Protein AF-A0A973HZN1-F1 (afdb_monomer)

Secondary structure (DSSP, 8-state):
--HHHHHHHHHHHHHHHHHHHHGGGS----HHHHHHHHHHHHHTHHHHHHHHHHHHHHHHHHHHHSEEEEEEETTEEEETTS-EEE-S--TTS-TTTTHHHHHHHHHHHHHHHHHTT-TTPPPPEEEEEE-GGGS-HHHHHHHHHHHHHTT-SEEEEEETTS-HHHHHHHHHHSPPGGG-

Solvent-accessible surface area (backbone atoms only — not comparable to full-atom values): 10226 Å² total; per-residue (Å²): 130,64,67,69,58,49,50,53,50,23,51,52,51,50,50,54,46,48,47,64,74,63,65,57,83,69,78,77,97,51,78,68,54,60,57,50,52,51,54,47,61,62,49,53,54,47,41,54,49,46,52,49,50,53,51,51,52,52,50,52,54,55,26,58,73,35,65,44,44,35,39,68,45,79,31,30,41,35,36,80,85,74,47,75,40,81,36,101,46,52,71,90,44,67,66,74,82,42,43,70,59,50,26,50,42,49,28,52,50,50,49,59,65,46,68,79,65,54,97,83,60,74,51,36,27,34,35,38,32,39,64,58,91,81,48,54,75,66,55,51,54,49,51,34,51,39,41,38,74,36,56,32,63,44,57,44,84,39,50,57,88,59,53,70,71,57,49,56,54,46,51,68,73,51,81,60,74,92,80,107

pLDDT: mean 72.92, std 9.93, range [36.25, 86.5]

Radius of gyration: 24.01 Å; Cα contacts (8 Å, |Δi|>4): 214; chains: 1; bounding box: 57×30×68 Å

Mean predicted aligned error: 12.7 Å

Nearest PDB structures (fold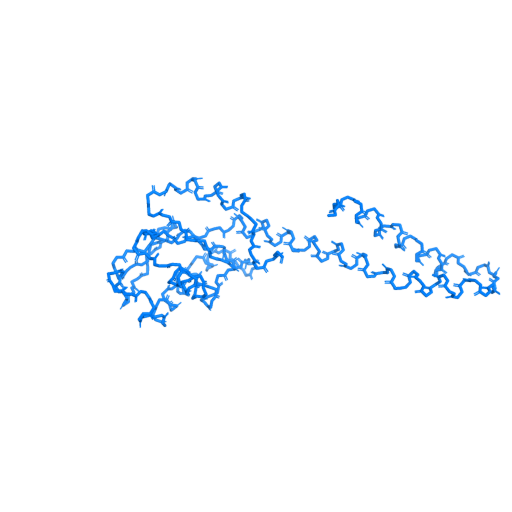seek):
  8dk3-assembly1_B  TM=4.534E-01  e=2.036E+00  Pseudomonas aeruginosa PA14
  8dk3-assembly1_A  TM=3.352E-01  e=1.699E+00  Pseudomonas aeruginosa PA14
  8dk2-assembly1_D  TM=4.008E-01  e=2.923E+00  Pseudomonas aeruginosa PA14
  5js2-assembly1_A  TM=4.328E-01  e=3.951E+00  Homo sapiens

Foldseek 3Di:
DDLVVLVVLLVVLVVQQCCLPPVPPPDDDDVVSVVVNVVSVVVNVSNVVSVVVVVLVVLLVLQLVFEWEWEDDAQWIQTPVRDIFGFPDGPVDLCVVPLVRLLVSLLVVQCVSVVPVDDPRQAHEYEYEDAVVVDDPVSVVSVQVSNVVSPHPTYHYDYNPDDPVVVSVCSVPDDGPNSD

Structure (mmCIF, N/CA/C/O backbone):
data_AF-A0A973HZN1-F1
#
_entry.id   AF-A0A973HZN1-F1
#
loop_
_atom_site.group_PDB
_atom_site.id
_atom_site.type_symbol
_atom_site.label_atom_id
_atom_site.label_alt_id
_atom_site.label_comp_id
_atom_site.label_asym_id
_atom_site.label_entity_id
_atom_site.label_seq_id
_atom_site.pdbx_PDB_ins_code
_atom_site.Cartn_x
_atom_site.Cartn_y
_atom_site.Cartn_z
_atom_site.occupancy
_atom_site.B_iso_or_equiv
_atom_site.auth_seq_id
_atom_site.auth_comp_id
_atom_site.auth_asym_id
_atom_site.auth_atom_id
_atom_site.pdbx_PDB_model_num
ATOM 1 N N . MET A 1 1 ? -0.383 -4.533 -21.264 1.00 54.44 1 MET A N 1
ATOM 2 C CA . MET A 1 1 ? 0.845 -4.635 -22.087 1.00 54.44 1 MET A CA 1
ATOM 3 C C . MET A 1 1 ? 1.755 -5.674 -21.437 1.00 54.44 1 MET A C 1
ATOM 5 O O . MET A 1 1 ? 1.908 -5.626 -20.225 1.00 54.44 1 MET A O 1
ATOM 9 N N . ASN A 1 2 ? 2.252 -6.675 -22.173 1.00 68.56 2 ASN A N 1
ATOM 10 C CA . ASN A 1 2 ? 3.019 -7.781 -21.577 1.00 68.56 2 ASN A CA 1
ATOM 11 C C . ASN A 1 2 ? 4.379 -7.264 -21.063 1.00 68.56 2 ASN A C 1
ATOM 13 O O . ASN A 1 2 ? 5.150 -6.720 -21.851 1.00 68.56 2 ASN A O 1
ATOM 17 N N . ARG A 1 3 ? 4.666 -7.412 -19.762 1.00 66.62 3 ARG A N 1
ATOM 18 C CA . ARG A 1 3 ? 5.858 -6.843 -19.092 1.00 66.62 3 ARG A CA 1
ATOM 19 C C . ARG A 1 3 ? 7.169 -7.286 -19.749 1.00 66.62 3 ARG A C 1
ATOM 21 O O . ARG A 1 3 ? 8.058 -6.465 -19.945 1.00 66.62 3 ARG A O 1
ATOM 28 N N . ASN A 1 4 ? 7.230 -8.533 -20.216 1.00 73.88 4 ASN A N 1
ATOM 29 C CA . ASN A 1 4 ? 8.393 -9.051 -20.940 1.00 73.88 4 ASN A CA 1
ATOM 30 C C . ASN A 1 4 ? 8.647 -8.300 -22.257 1.00 73.88 4 ASN A C 1
ATOM 32 O O . ASN A 1 4 ? 9.797 -8.103 -22.631 1.00 73.88 4 ASN A O 1
ATOM 36 N N . LEU A 1 5 ? 7.597 -7.840 -22.947 1.00 75.69 5 LEU A N 1
ATOM 37 C CA . LEU A 1 5 ? 7.751 -7.079 -24.191 1.00 75.69 5 LEU A CA 1
ATOM 38 C C . LEU A 1 5 ? 8.312 -5.676 -23.935 1.00 75.69 5 LEU A C 1
ATOM 40 O O . LEU A 1 5 ? 9.108 -5.197 -24.735 1.00 75.69 5 LEU A O 1
ATOM 44 N N . ILE A 1 6 ? 7.934 -5.035 -22.824 1.00 79.06 6 ILE A N 1
ATOM 45 C CA . ILE A 1 6 ? 8.438 -3.703 -22.451 1.00 79.06 6 ILE A CA 1
ATOM 46 C C . ILE A 1 6 ? 9.925 -3.775 -22.096 1.00 79.06 6 ILE A C 1
ATOM 48 O O . ILE A 1 6 ? 10.701 -2.918 -22.515 1.00 79.06 6 ILE A O 1
ATOM 52 N N . ASP A 1 7 ? 10.333 -4.816 -21.372 1.00 73.81 7 ASP A N 1
ATOM 53 C CA . ASP A 1 7 ? 11.733 -5.022 -21.000 1.00 73.81 7 ASP A CA 1
ATOM 54 C C . ASP A 1 7 ? 12.598 -5.347 -22.225 1.00 73.81 7 ASP A C 1
ATOM 56 O O . ASP A 1 7 ? 13.660 -4.751 -22.401 1.00 73.81 7 ASP A O 1
ATOM 60 N N . ILE A 1 8 ? 12.120 -6.218 -23.122 1.00 79.94 8 ILE A N 1
ATOM 61 C CA . ILE A 1 8 ? 12.808 -6.517 -24.388 1.00 79.94 8 ILE A CA 1
ATOM 62 C C . ILE A 1 8 ? 12.926 -5.251 -25.247 1.00 79.94 8 ILE A C 1
ATOM 64 O O . ILE A 1 8 ? 14.011 -4.947 -25.739 1.00 79.94 8 ILE A O 1
ATOM 68 N N . ALA A 1 9 ? 11.848 -4.473 -25.383 1.00 81.00 9 ALA A N 1
ATOM 69 C CA . ALA A 1 9 ? 11.865 -3.219 -26.134 1.00 81.00 9 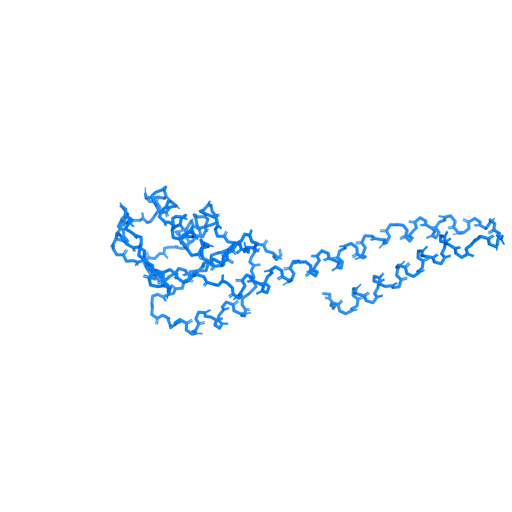ALA A CA 1
ATOM 70 C C . ALA A 1 9 ? 12.830 -2.194 -25.518 1.00 81.00 9 ALA A C 1
ATOM 72 O O . ALA A 1 9 ? 13.575 -1.542 -26.243 1.00 81.00 9 ALA A O 1
ATOM 73 N N . SER A 1 10 ? 12.879 -2.098 -24.186 1.00 79.75 10 SER A N 1
ATOM 74 C CA . SER A 1 10 ? 13.802 -1.211 -23.470 1.00 79.75 10 SER A CA 1
ATOM 75 C C . SER A 1 10 ? 15.264 -1.576 -23.728 1.00 79.75 10 SER A C 1
ATOM 77 O O . SER A 1 10 ? 16.081 -0.692 -23.974 1.00 79.75 10 SER A O 1
ATOM 79 N N . ILE A 1 11 ? 15.594 -2.873 -23.720 1.00 82.69 11 ILE A N 1
ATOM 80 C CA . ILE A 1 11 ? 16.943 -3.366 -24.028 1.00 82.69 11 ILE A CA 1
ATOM 81 C C . ILE A 1 11 ? 17.314 -3.041 -25.479 1.00 82.69 11 ILE A C 1
ATOM 83 O O . ILE A 1 11 ? 18.403 -2.527 -25.722 1.00 82.69 11 ILE A O 1
ATOM 87 N N . ILE A 1 12 ? 16.409 -3.280 -26.433 1.00 82.56 12 ILE A N 1
ATOM 88 C CA . ILE A 1 12 ? 16.641 -2.984 -27.856 1.00 82.56 12 ILE A CA 1
ATOM 89 C C . ILE A 1 12 ? 16.892 -1.485 -28.068 1.00 82.56 12 ILE A C 1
ATOM 91 O O . ILE A 1 12 ? 17.850 -1.119 -28.745 1.00 82.56 12 ILE A O 1
ATOM 95 N N . ILE A 1 13 ? 16.081 -0.618 -27.455 1.00 82.44 13 ILE A N 1
ATOM 96 C CA . ILE A 1 13 ? 16.231 0.842 -27.546 1.00 82.44 13 ILE A CA 1
ATOM 97 C C . ILE A 1 13 ? 17.567 1.296 -26.942 1.00 82.44 13 ILE A C 1
ATOM 99 O O . ILE A 1 13 ? 18.245 2.143 -27.523 1.00 82.44 13 ILE A O 1
ATOM 103 N N . LEU A 1 14 ? 17.977 0.721 -25.806 1.00 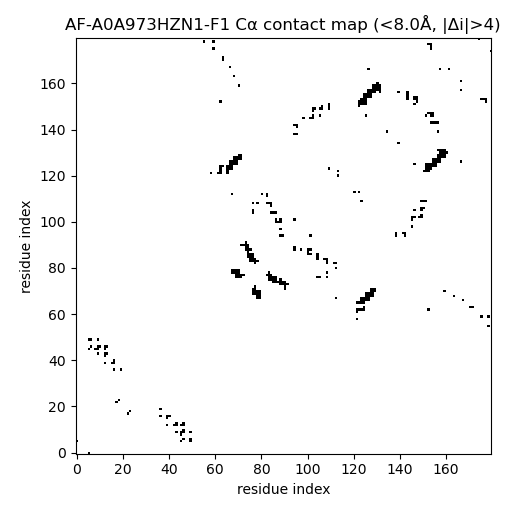81.38 14 LEU A N 1
ATOM 104 C CA . LEU A 1 14 ? 19.255 1.042 -25.166 1.00 81.38 14 LEU A CA 1
ATOM 105 C C . LEU A 1 14 ? 20.451 0.614 -26.033 1.00 81.38 14 LEU A C 1
ATOM 107 O O . LEU A 1 14 ? 21.407 1.376 -26.174 1.00 81.38 14 LEU A O 1
ATOM 111 N N . ILE A 1 15 ? 20.390 -0.580 -26.634 1.00 80.81 15 ILE A N 1
ATOM 112 C CA . ILE A 1 15 ? 21.424 -1.082 -27.552 1.00 80.81 15 ILE A CA 1
ATOM 113 C C . ILE A 1 15 ? 21.512 -0.182 -28.788 1.00 80.81 15 ILE A C 1
ATOM 115 O O . ILE A 1 15 ? 22.606 0.260 -29.128 1.00 80.81 15 ILE A O 1
ATOM 119 N N . ALA A 1 16 ? 20.377 0.165 -29.402 1.00 77.00 16 ALA A N 1
ATOM 120 C CA . ALA A 1 16 ? 20.336 1.051 -30.564 1.00 77.00 16 ALA A CA 1
ATOM 121 C C . ALA A 1 16 ? 20.873 2.459 -30.243 1.00 77.00 16 ALA A C 1
ATOM 123 O O . ALA A 1 16 ? 21.570 3.066 -31.056 1.00 77.00 16 ALA A O 1
ATOM 124 N N . PHE A 1 17 ? 20.604 2.977 -29.039 1.00 76.56 17 PHE A N 1
ATOM 125 C CA . PHE A 1 17 ? 21.182 4.238 -28.574 1.00 76.56 17 PHE A CA 1
ATOM 126 C C . PHE A 1 17 ? 22.705 4.156 -28.418 1.00 76.56 17 PHE A C 1
ATOM 128 O O . PHE A 1 17 ? 23.416 5.047 -28.886 1.00 76.56 17 PHE A O 1
ATOM 135 N N . LEU A 1 18 ? 23.217 3.092 -27.790 1.00 76.06 18 LEU A N 1
ATOM 136 C CA . LEU A 1 18 ? 24.657 2.873 -27.627 1.00 76.06 18 LEU A CA 1
ATOM 137 C C . LEU A 1 18 ? 25.362 2.714 -28.979 1.00 76.06 18 LEU A C 1
ATOM 139 O O . LEU A 1 18 ? 26.430 3.287 -29.178 1.00 76.06 18 LEU A O 1
ATOM 143 N N . GLU A 1 19 ? 24.757 1.992 -29.919 1.00 73.50 19 GLU A N 1
ATOM 144 C CA . GLU A 1 19 ? 25.287 1.802 -31.269 1.00 73.50 19 GLU A CA 1
ATOM 145 C C . GLU A 1 19 ? 25.416 3.136 -32.019 1.00 73.50 19 GLU A C 1
ATOM 147 O O . GLU A 1 19 ? 26.499 3.479 -32.496 1.00 73.50 19 GLU A O 1
ATOM 152 N N . ILE A 1 20 ? 24.356 3.951 -32.031 1.00 71.00 20 ILE A N 1
ATOM 153 C CA . ILE A 1 20 ? 24.374 5.262 -32.698 1.00 71.00 20 ILE A CA 1
ATOM 154 C C . ILE A 1 20 ? 25.328 6.240 -32.008 1.00 71.00 20 ILE A C 1
ATOM 156 O O . ILE A 1 20 ? 25.999 7.022 -32.678 1.00 71.00 20 ILE A O 1
ATOM 160 N N . HIS A 1 21 ? 25.393 6.237 -30.675 1.00 67.25 21 HIS A N 1
ATOM 161 C CA . HIS A 1 21 ? 26.148 7.252 -29.940 1.00 67.25 21 HIS A CA 1
ATOM 162 C C . HIS A 1 21 ? 27.634 6.906 -29.743 1.00 67.25 21 HIS A C 1
ATOM 164 O O . HIS A 1 21 ? 28.450 7.821 -29.636 1.00 67.25 21 HIS A O 1
ATOM 170 N N . PHE A 1 22 ? 28.007 5.621 -29.684 1.00 64.12 22 PHE A N 1
ATOM 171 C CA . PHE A 1 22 ? 29.388 5.197 -29.402 1.00 64.12 22 PHE A CA 1
ATOM 172 C C . PHE A 1 22 ? 30.085 4.495 -30.571 1.00 64.12 22 PHE A C 1
ATOM 174 O O . PHE A 1 22 ? 31.286 4.692 -30.743 1.00 64.12 22 PHE A O 1
ATOM 181 N N . PHE A 1 23 ? 29.381 3.712 -31.396 1.00 59.56 23 PHE A N 1
ATOM 182 C CA . PHE A 1 23 ? 30.028 2.969 -32.489 1.00 59.56 23 PHE A CA 1
ATOM 183 C C . PHE A 1 23 ? 30.194 3.792 -33.778 1.00 59.56 23 PHE A C 1
ATOM 185 O O . PHE A 1 23 ? 31.026 3.455 -34.621 1.00 59.56 23 PHE A O 1
ATOM 192 N N . GLN A 1 24 ? 29.516 4.939 -33.900 1.00 56.94 24 GLN A N 1
ATOM 193 C CA . GLN A 1 24 ? 29.625 5.833 -35.063 1.00 56.94 24 GLN A CA 1
ATOM 194 C C . GLN A 1 24 ? 30.839 6.783 -35.061 1.00 56.94 24 GLN A C 1
ATOM 196 O O . GLN A 1 24 ? 30.903 7.699 -35.877 1.00 56.94 24 GLN A O 1
ATOM 201 N N . PHE A 1 25 ? 31.873 6.539 -34.244 1.00 48.53 25 PHE A N 1
ATOM 202 C CA . PHE A 1 25 ? 33.163 7.243 -34.390 1.00 48.53 25 PHE A CA 1
ATOM 203 C C . PHE A 1 25 ? 33.899 6.894 -35.707 1.00 48.53 25 PHE A C 1
ATOM 205 O O . PHE A 1 25 ? 34.946 7.462 -36.010 1.00 48.53 25 PHE A O 1
ATOM 212 N N . THR A 1 26 ? 33.351 5.983 -36.518 1.00 48.66 26 THR A N 1
ATOM 213 C CA . THR A 1 26 ? 33.869 5.597 -37.837 1.00 48.66 26 THR A CA 1
ATOM 214 C C . THR A 1 26 ? 32.967 6.117 -38.961 1.00 48.66 26 THR A C 1
ATOM 216 O O . THR A 1 26 ? 32.265 5.372 -39.625 1.00 48.66 26 THR A O 1
ATOM 219 N N . GLY A 1 27 ? 32.998 7.441 -39.140 1.00 49.38 27 GLY A N 1
ATOM 220 C CA . GLY A 1 27 ? 32.756 8.160 -40.395 1.00 49.38 27 GLY A CA 1
ATOM 221 C C . GLY A 1 27 ? 31.540 7.768 -41.239 1.00 49.38 27 GLY A C 1
ATOM 222 O O . GLY A 1 27 ? 31.608 6.834 -42.027 1.00 49.38 27 GLY A O 1
ATOM 223 N N . THR A 1 28 ? 30.476 8.574 -41.185 1.00 51.34 28 THR A N 1
ATOM 224 C CA . THR A 1 28 ? 29.800 9.174 -42.360 1.00 51.34 28 THR A CA 1
ATOM 225 C C . THR A 1 28 ? 28.534 9.912 -41.909 1.00 51.34 28 THR A C 1
ATOM 227 O O . THR A 1 28 ? 27.564 9.303 -41.462 1.00 51.34 28 THR A O 1
ATOM 230 N N . ASP A 1 29 ? 28.528 11.239 -42.057 1.00 54.22 29 ASP A N 1
ATOM 231 C CA . ASP A 1 29 ? 27.359 12.090 -41.816 1.00 54.22 29 ASP A CA 1
ATOM 232 C C . ASP A 1 29 ? 26.311 11.888 -42.926 1.00 54.22 29 ASP A C 1
ATOM 234 O O . ASP A 1 29 ? 26.261 12.636 -43.903 1.00 54.22 29 ASP A O 1
ATOM 238 N N . TYR A 1 30 ? 25.463 10.860 -42.803 1.00 57.12 30 TYR A N 1
ATOM 239 C CA . TYR A 1 30 ? 24.256 10.754 -43.630 1.00 57.12 30 TYR A CA 1
ATOM 240 C C . TYR A 1 30 ? 23.072 11.472 -42.958 1.00 57.12 30 TYR A C 1
ATOM 242 O O . TYR A 1 30 ? 22.806 11.251 -41.774 1.00 57.12 30 TYR A O 1
ATOM 250 N N . PRO A 1 31 ? 22.276 12.264 -43.704 1.00 58.56 31 PRO A N 1
ATOM 251 C CA . PRO A 1 31 ? 21.180 13.075 -43.155 1.00 58.56 31 PRO A CA 1
ATOM 252 C C . PRO A 1 31 ? 20.068 12.254 -42.476 1.00 58.56 31 PRO A C 1
ATOM 254 O O . PRO A 1 31 ? 19.376 12.752 -41.589 1.00 58.56 31 PRO A O 1
ATOM 257 N N . LEU A 1 32 ? 19.923 10.976 -42.838 1.00 59.31 32 LEU A N 1
ATOM 258 C CA . LEU A 1 32 ? 18.978 10.045 -42.212 1.00 59.31 32 LEU A CA 1
ATOM 259 C C . LEU A 1 32 ? 19.342 9.698 -40.756 1.00 59.31 32 LEU A C 1
ATOM 261 O O . LEU A 1 32 ? 18.444 9.426 -39.958 1.00 59.31 32 LEU A O 1
ATOM 265 N N . TYR A 1 33 ? 20.622 9.767 -40.369 1.00 62.97 33 TYR A N 1
ATOM 266 C CA . TYR A 1 33 ? 21.044 9.458 -38.997 1.00 62.97 33 TYR A CA 1
ATOM 267 C C . TYR A 1 33 ? 20.642 10.533 -37.989 1.00 62.97 33 TYR A C 1
ATOM 269 O O . TYR A 1 33 ? 20.369 10.202 -36.838 1.00 62.97 33 TYR A O 1
ATOM 277 N N . GLY A 1 34 ? 20.526 11.800 -38.403 1.00 65.50 34 GLY A N 1
ATOM 278 C CA . GLY A 1 34 ? 20.045 12.871 -37.523 1.00 65.50 34 GLY A CA 1
ATOM 279 C C . GLY A 1 34 ? 18.605 12.630 -37.055 1.00 65.50 34 GLY A C 1
ATOM 280 O O . GLY A 1 34 ? 18.308 12.733 -35.863 1.00 65.50 34 GLY A O 1
ATOM 281 N N . LEU A 1 35 ? 17.730 12.221 -37.980 1.00 69.19 35 LEU A N 1
ATOM 282 C CA . LEU A 1 35 ? 16.349 11.836 -37.673 1.00 69.19 35 LEU A CA 1
ATOM 283 C C . LEU A 1 35 ? 16.291 10.568 -36.813 1.00 69.19 35 LEU A C 1
ATOM 285 O O . LEU A 1 35 ? 15.562 10.538 -35.823 1.00 69.19 35 LEU A O 1
ATOM 289 N N . LEU A 1 36 ? 17.090 9.547 -37.136 1.00 68.75 36 LEU A N 1
ATOM 290 C CA . LEU A 1 36 ? 17.129 8.296 -36.374 1.00 68.75 36 LEU A CA 1
ATOM 291 C C . LEU A 1 36 ? 17.617 8.509 -34.928 1.00 68.75 36 LEU A C 1
ATOM 293 O O . LEU A 1 36 ? 17.027 7.979 -33.986 1.00 68.75 36 LEU A O 1
ATOM 297 N N . LYS A 1 37 ? 18.640 9.350 -34.740 1.00 68.31 37 LYS A N 1
ATOM 298 C CA . LYS A 1 37 ? 19.164 9.740 -33.424 1.00 68.31 37 LYS A CA 1
ATOM 299 C C . LYS A 1 37 ? 18.104 10.456 -32.590 1.00 68.31 37 LYS A C 1
ATOM 301 O O . LYS A 1 37 ? 17.963 10.163 -31.403 1.00 68.31 37 LYS A O 1
ATOM 306 N N . LEU A 1 38 ? 17.327 11.352 -33.201 1.00 69.88 38 LEU A N 1
ATOM 307 C CA . LEU A 1 38 ? 16.235 12.057 -32.527 1.00 69.88 38 LEU A CA 1
ATOM 308 C C . LEU A 1 38 ? 15.111 11.095 -32.110 1.00 69.88 38 LEU A C 1
ATOM 310 O O . LEU A 1 38 ? 14.661 11.145 -30.967 1.00 69.88 38 LEU A O 1
ATOM 314 N N . VAL A 1 39 ? 14.716 10.166 -32.988 1.00 76.06 39 VAL A N 1
ATOM 315 C CA . VAL A 1 39 ? 13.690 9.150 -32.686 1.00 76.06 39 VAL A CA 1
ATOM 316 C C . VAL A 1 39 ? 14.119 8.242 -31.532 1.00 76.06 39 VAL A C 1
ATOM 318 O O . VAL A 1 39 ? 13.341 8.034 -30.602 1.00 76.06 39 VAL A O 1
ATOM 321 N N . ILE A 1 40 ? 15.359 7.746 -31.535 1.00 73.19 40 ILE A N 1
ATOM 322 C CA . ILE A 1 40 ? 15.859 6.876 -30.458 1.00 73.19 40 ILE A CA 1
ATOM 323 C C . ILE A 1 40 ? 16.014 7.645 -29.140 1.00 73.19 40 ILE A C 1
ATOM 325 O O . ILE A 1 40 ? 15.706 7.109 -28.076 1.00 73.19 40 ILE A O 1
ATOM 329 N N . THR A 1 41 ? 16.391 8.926 -29.198 1.00 69.88 41 THR A N 1
ATOM 330 C CA . THR A 1 41 ? 16.440 9.798 -28.011 1.00 69.88 41 THR A CA 1
ATOM 331 C C . THR A 1 41 ? 15.058 9.977 -27.380 1.00 69.88 41 THR A C 1
ATOM 333 O O . THR A 1 41 ? 14.932 9.943 -26.161 1.00 69.88 41 THR A O 1
ATOM 336 N N . ILE A 1 42 ? 13.999 10.106 -28.184 1.00 76.19 42 ILE A N 1
ATOM 337 C CA . ILE A 1 42 ? 12.620 10.158 -27.673 1.00 76.19 42 ILE A CA 1
ATOM 338 C C . ILE A 1 42 ? 12.207 8.799 -27.083 1.00 76.19 42 ILE A C 1
ATOM 340 O O . ILE A 1 42 ? 11.541 8.743 -26.050 1.00 76.19 42 ILE A O 1
ATOM 344 N N . GLN A 1 43 ? 12.631 7.692 -27.697 1.00 78.69 43 GLN A N 1
ATOM 345 C CA . GLN A 1 43 ? 12.289 6.340 -27.244 1.00 78.69 43 GLN A CA 1
ATOM 346 C C . GLN A 1 43 ? 12.994 5.906 -25.948 1.00 78.69 43 GLN A C 1
ATOM 348 O O . GLN A 1 43 ? 12.532 4.963 -25.307 1.00 78.69 43 GLN A O 1
ATOM 353 N N . LEU A 1 44 ? 14.030 6.616 -25.486 1.00 77.25 44 LEU A N 1
ATOM 354 C CA . LEU A 1 44 ? 14.669 6.390 -24.177 1.00 77.25 44 LEU A CA 1
ATOM 355 C C . LEU A 1 44 ? 13.715 6.537 -22.980 1.00 77.25 44 LEU A C 1
ATOM 357 O O . LEU A 1 44 ? 14.018 6.047 -21.891 1.00 77.25 44 LEU A O 1
ATOM 361 N N . ILE A 1 45 ? 12.537 7.134 -23.175 1.00 78.06 45 ILE A N 1
ATOM 362 C CA . ILE A 1 45 ? 11.479 7.137 -22.162 1.00 78.06 45 ILE A CA 1
ATOM 363 C C . ILE A 1 45 ? 10.978 5.722 -21.825 1.00 78.06 45 ILE A C 1
ATOM 365 O O . ILE A 1 45 ? 10.555 5.477 -20.697 1.00 78.06 45 ILE A O 1
ATOM 369 N N . VAL A 1 46 ? 11.073 4.770 -22.762 1.00 79.62 46 VAL A N 1
ATOM 370 C CA . VAL A 1 46 ? 10.609 3.384 -22.582 1.00 79.62 46 VAL A CA 1
ATOM 371 C C . VAL A 1 46 ? 11.446 2.638 -21.528 1.00 79.62 46 VAL A C 1
ATOM 373 O O . VAL A 1 46 ? 10.844 2.111 -20.589 1.00 79.62 46 VAL A O 1
ATOM 376 N N . PRO A 1 47 ? 12.797 2.656 -21.573 1.00 78.62 47 PRO A N 1
ATOM 377 C CA . PRO A 1 47 ? 13.632 2.200 -20.460 1.00 78.62 47 PRO A CA 1
ATOM 378 C C . PRO A 1 47 ? 13.299 2.856 -19.116 1.00 78.62 47 PRO A C 1
ATOM 380 O O . PRO A 1 47 ? 13.209 2.162 -18.102 1.00 78.62 47 PRO A O 1
ATOM 383 N N . CYS A 1 48 ? 13.072 4.174 -19.091 1.00 79.06 48 CYS A N 1
ATOM 384 C CA . CYS A 1 48 ? 12.701 4.881 -17.861 1.00 79.06 48 CYS A CA 1
ATOM 385 C C . CYS A 1 48 ? 11.372 4.368 -17.288 1.00 79.06 48 CYS A C 1
ATOM 387 O O . CYS A 1 48 ? 11.271 4.131 -16.085 1.00 79.06 48 CYS A O 1
ATOM 389 N N . TRP A 1 49 ? 10.372 4.135 -18.140 1.00 78.94 49 TRP A N 1
ATOM 390 C CA . TRP A 1 49 ? 9.105 3.531 -17.733 1.00 78.94 49 TRP A CA 1
ATOM 391 C C . TRP A 1 49 ? 9.273 2.089 -17.251 1.00 78.94 49 TRP A C 1
ATOM 393 O O . TRP A 1 49 ? 8.737 1.755 -16.200 1.00 78.94 49 TRP A O 1
ATOM 403 N N . SER A 1 50 ? 10.054 1.250 -17.941 1.00 80.25 50 SER A N 1
ATOM 404 C CA . SER A 1 50 ? 10.359 -0.123 -17.489 1.00 80.25 50 SER A CA 1
ATOM 405 C C . SER A 1 50 ? 10.940 -0.136 -16.067 1.00 80.25 50 SER A C 1
ATOM 407 O O . SER A 1 50 ? 10.469 -0.882 -15.202 1.00 80.25 50 SER A O 1
ATOM 409 N N . VAL A 1 51 ? 11.909 0.741 -15.782 1.00 78.69 51 VAL A N 1
ATOM 410 C CA . VAL A 1 51 ? 12.498 0.866 -14.441 1.00 78.69 51 VAL A CA 1
ATOM 411 C C . VAL A 1 51 ? 11.469 1.367 -13.426 1.00 78.69 51 VAL A C 1
ATOM 413 O O . VAL A 1 51 ? 11.368 0.789 -12.343 1.00 78.69 51 VAL A O 1
ATOM 416 N N . ALA A 1 52 ? 10.682 2.392 -13.763 1.00 78.38 52 ALA A N 1
ATOM 417 C CA . ALA A 1 52 ? 9.644 2.919 -12.879 1.00 78.38 52 ALA A CA 1
ATOM 418 C C . ALA A 1 52 ? 8.618 1.839 -12.496 1.00 78.38 52 ALA A C 1
ATOM 420 O O . ALA A 1 52 ? 8.341 1.656 -11.310 1.00 78.38 52 ALA A O 1
ATOM 421 N N . PHE A 1 53 ? 8.141 1.049 -13.465 1.00 78.00 53 PHE A N 1
ATOM 422 C CA . PHE A 1 53 ? 7.243 -0.079 -13.203 1.00 78.00 53 PHE A CA 1
ATOM 423 C C . PHE A 1 53 ? 7.880 -1.114 -12.270 1.00 78.00 53 PHE A C 1
ATOM 425 O O . PHE A 1 53 ? 7.252 -1.528 -11.301 1.00 78.00 53 PHE A O 1
ATOM 432 N N . ARG A 1 54 ? 9.156 -1.475 -12.474 1.00 76.31 54 ARG A N 1
ATOM 433 C CA . ARG A 1 54 ? 9.870 -2.402 -11.574 1.00 76.31 54 ARG A CA 1
ATOM 434 C C . ARG A 1 54 ? 9.982 -1.881 -10.143 1.00 76.31 54 ARG A C 1
ATOM 436 O O . ARG A 1 54 ? 9.887 -2.669 -9.203 1.00 76.31 54 ARG A O 1
ATOM 443 N N . VAL A 1 55 ? 10.215 -0.581 -9.969 1.00 77.00 55 VAL A N 1
ATOM 444 C CA . VAL A 1 55 ? 10.272 0.041 -8.639 1.00 77.00 55 VAL A CA 1
ATOM 445 C C . VAL A 1 55 ? 8.901 -0.027 -7.974 1.00 77.00 55 VAL A C 1
ATOM 447 O O . VAL A 1 55 ? 8.818 -0.488 -6.838 1.00 77.00 55 VAL A O 1
ATOM 450 N N . ILE A 1 56 ? 7.840 0.345 -8.693 1.00 76.12 56 ILE A N 1
ATOM 451 C CA . ILE A 1 56 ? 6.458 0.278 -8.202 1.00 76.12 56 ILE A CA 1
ATOM 452 C C . ILE A 1 56 ? 6.091 -1.156 -7.808 1.00 76.12 56 ILE A C 1
ATOM 454 O O . ILE A 1 56 ? 5.633 -1.388 -6.694 1.00 76.12 56 ILE A O 1
ATOM 458 N N . ASP A 1 57 ? 6.377 -2.142 -8.658 1.00 74.31 57 ASP A N 1
ATOM 459 C CA . ASP A 1 57 ? 6.113 -3.551 -8.357 1.00 74.31 57 ASP A CA 1
ATOM 460 C C . ASP A 1 57 ? 6.868 -4.034 -7.116 1.00 74.31 57 ASP A C 1
ATOM 462 O O . ASP A 1 57 ? 6.320 -4.755 -6.284 1.00 74.31 57 ASP A O 1
ATOM 466 N N . LYS A 1 58 ? 8.128 -3.617 -6.952 1.00 73.81 58 LYS A N 1
ATOM 467 C CA . LYS A 1 58 ? 8.932 -3.989 -5.784 1.00 73.81 58 LYS A CA 1
ATOM 468 C C . LYS A 1 58 ? 8.402 -3.352 -4.498 1.00 73.81 58 LYS A C 1
ATOM 470 O O . LYS A 1 58 ? 8.450 -3.997 -3.452 1.00 73.81 58 LYS A O 1
ATOM 475 N N . VAL A 1 59 ? 7.901 -2.119 -4.570 1.00 71.69 59 VAL A N 1
ATOM 476 C CA . VAL A 1 59 ? 7.219 -1.450 -3.452 1.00 71.69 59 VAL A CA 1
ATOM 477 C C . VAL A 1 59 ? 5.906 -2.163 -3.132 1.00 71.69 59 VAL A C 1
ATOM 479 O O . VAL A 1 59 ? 5.681 -2.496 -1.973 1.00 71.69 59 VAL A O 1
ATOM 482 N N . ASN A 1 60 ? 5.103 -2.501 -4.144 1.00 70.50 60 ASN A N 1
ATOM 483 C CA . ASN A 1 60 ? 3.842 -3.225 -3.981 1.00 70.50 60 ASN A CA 1
ATOM 484 C C . ASN A 1 60 ? 4.031 -4.602 -3.336 1.00 70.50 60 ASN A C 1
ATOM 486 O O . ASN A 1 60 ? 3.291 -4.952 -2.420 1.00 70.50 60 ASN A O 1
ATOM 490 N N . CYS A 1 61 ? 5.031 -5.377 -3.767 1.00 70.81 61 CYS A N 1
ATOM 491 C CA . CYS A 1 61 ? 5.337 -6.664 -3.139 1.00 70.81 61 CYS A CA 1
ATOM 492 C C . CYS A 1 61 ? 5.748 -6.483 -1.672 1.00 70.81 61 CYS A C 1
ATOM 494 O O . CYS A 1 61 ? 5.187 -7.137 -0.800 1.00 70.81 61 CYS A O 1
ATOM 496 N N . LYS A 1 62 ? 6.650 -5.536 -1.379 1.00 71.25 62 LYS A N 1
ATOM 497 C CA . LYS A 1 62 ? 7.076 -5.257 0.003 1.00 71.25 62 LYS A CA 1
ATOM 498 C C . LYS A 1 62 ? 5.942 -4.764 0.899 1.00 71.25 62 LYS A C 1
ATOM 500 O O . LYS A 1 62 ? 5.927 -5.074 2.084 1.00 71.25 62 LYS A O 1
ATOM 505 N N . ALA A 1 63 ? 5.011 -3.993 0.350 1.00 68.12 63 ALA A N 1
ATOM 506 C CA . ALA A 1 63 ? 3.842 -3.520 1.074 1.00 68.12 63 ALA A CA 1
ATOM 507 C C . ALA A 1 63 ? 2.890 -4.660 1.444 1.00 68.12 63 ALA A C 1
ATOM 509 O O . ALA A 1 63 ? 2.410 -4.716 2.571 1.00 68.12 63 ALA A O 1
ATOM 510 N N . LYS A 1 64 ? 2.666 -5.597 0.515 1.00 69.00 64 LYS A N 1
ATOM 511 C CA . LYS A 1 64 ? 1.865 -6.807 0.751 1.00 69.00 64 LYS A CA 1
ATOM 512 C C . LYS A 1 64 ? 2.497 -7.761 1.763 1.00 69.00 64 LYS A C 1
ATOM 514 O O . LYS A 1 64 ? 1.776 -8.536 2.378 1.00 69.00 64 LYS A O 1
ATOM 519 N N . ASP A 1 65 ? 3.813 -7.698 1.936 1.00 71.19 65 ASP A N 1
ATOM 520 C CA . ASP A 1 65 ? 4.533 -8.459 2.960 1.00 71.19 65 ASP A CA 1
ATOM 521 C C . ASP A 1 65 ? 4.500 -7.775 4.342 1.00 71.19 65 ASP A C 1
ATOM 523 O O . ASP A 1 65 ? 4.804 -8.411 5.349 1.00 71.19 65 ASP A O 1
ATOM 527 N N . ASN A 1 66 ? 4.130 -6.489 4.413 1.00 73.75 66 ASN A N 1
ATOM 528 C CA . ASN A 1 66 ? 4.054 -5.707 5.649 1.00 73.75 66 ASN A CA 1
ATOM 529 C C . ASN A 1 66 ? 2.617 -5.225 5.899 1.00 73.75 66 ASN A C 1
ATOM 531 O O . ASN A 1 66 ? 2.311 -4.037 5.762 1.00 73.75 66 ASN A O 1
ATOM 535 N N . VAL A 1 67 ? 1.742 -6.168 6.250 1.00 77.31 67 VAL A N 1
ATOM 536 C CA . VAL A 1 67 ? 0.339 -5.898 6.587 1.00 77.31 67 VAL A CA 1
ATOM 537 C C . VAL A 1 67 ? 0.200 -5.678 8.086 1.00 77.31 67 VAL A C 1
ATOM 539 O O . VAL A 1 67 ? 0.647 -6.493 8.889 1.00 77.31 67 VAL A O 1
ATOM 542 N N . LEU A 1 68 ? -0.454 -4.585 8.459 1.00 81.81 68 LEU A N 1
ATOM 543 C CA . LEU A 1 68 ? -0.888 -4.314 9.818 1.00 81.81 68 LEU A CA 1
ATOM 544 C C . LEU A 1 68 ? -2.399 -4.524 9.895 1.00 81.81 68 LEU A C 1
ATOM 546 O O . LEU A 1 68 ? -3.171 -3.719 9.369 1.00 81.81 68 LEU A O 1
ATOM 550 N N . ILE A 1 69 ? -2.821 -5.603 10.549 1.00 81.69 69 ILE A N 1
ATOM 551 C CA . ILE A 1 69 ? -4.237 -5.852 10.815 1.00 81.69 69 ILE A CA 1
ATOM 552 C C . ILE A 1 69 ? -4.598 -5.099 12.091 1.00 81.69 69 ILE A C 1
ATOM 554 O O . ILE A 1 69 ? -3.952 -5.275 13.126 1.00 81.69 69 ILE A O 1
ATOM 558 N N . VAL A 1 70 ? -5.610 -4.241 12.001 1.00 81.38 70 VAL A N 1
ATOM 559 C CA . VAL A 1 70 ? -6.120 -3.440 13.110 1.00 81.38 70 VAL A CA 1
ATOM 560 C C . VAL A 1 70 ? -7.579 -3.806 13.333 1.00 81.38 70 VAL A C 1
ATOM 562 O O . VAL A 1 70 ? -8.414 -3.666 12.443 1.00 81.38 70 VAL A O 1
ATOM 565 N N . ASN A 1 71 ? -7.893 -4.280 14.529 1.00 79.00 71 ASN A N 1
ATOM 566 C CA . ASN A 1 71 ? -9.253 -4.519 14.973 1.00 79.00 71 ASN A CA 1
ATOM 567 C C . ASN A 1 71 ? -9.731 -3.321 15.799 1.00 79.00 71 ASN A C 1
ATOM 569 O O . ASN A 1 71 ? -9.055 -2.913 16.750 1.00 79.00 71 ASN A O 1
ATOM 573 N N . MET A 1 72 ? -10.873 -2.748 15.422 1.00 72.38 72 MET A N 1
ATOM 574 C CA . MET A 1 72 ? -11.461 -1.621 16.141 1.00 72.38 72 MET A CA 1
ATOM 575 C C . MET A 1 72 ? -12.389 -2.149 17.233 1.00 72.38 72 MET A C 1
ATOM 577 O O . MET A 1 72 ? -13.447 -2.704 16.953 1.00 72.38 72 MET A O 1
ATOM 581 N N . GLY A 1 73 ? -11.966 -1.997 18.486 1.00 61.75 73 GLY A N 1
ATOM 582 C CA . GLY A 1 73 ? -12.793 -2.227 19.664 1.00 61.75 73 GLY A CA 1
ATOM 583 C C . GLY A 1 73 ? -13.474 -0.942 20.133 1.00 61.75 73 GLY A C 1
ATOM 584 O O . GLY A 1 73 ? -13.354 0.122 19.524 1.00 61.75 73 GLY A O 1
ATOM 585 N N . PHE A 1 74 ? -14.192 -1.025 21.249 1.00 56.94 74 PHE A N 1
ATOM 586 C CA . PHE A 1 74 ? -14.738 0.155 21.917 1.00 56.94 74 PHE A CA 1
ATOM 587 C C . PHE A 1 74 ? -13.589 0.950 22.555 1.00 56.94 74 PHE A C 1
ATOM 589 O O . PHE A 1 74 ? -12.865 0.401 23.391 1.00 56.94 74 PHE A O 1
ATOM 596 N N . ASN A 1 75 ? -13.384 2.206 22.140 1.00 57.47 75 ASN A N 1
ATOM 597 C CA . ASN A 1 75 ? -12.315 3.096 22.623 1.00 57.47 75 ASN A CA 1
ATOM 598 C C . ASN A 1 75 ? -10.894 2.513 22.541 1.00 57.47 75 ASN A C 1
ATOM 600 O O . ASN A 1 75 ? -9.996 2.906 23.285 1.00 57.47 75 ASN A O 1
ATOM 604 N N . THR A 1 76 ? -10.675 1.513 21.689 1.00 66.81 76 THR A N 1
ATOM 605 C CA . THR A 1 76 ? -9.420 0.760 21.663 1.00 66.81 76 THR A CA 1
ATOM 606 C C . THR A 1 76 ? -9.126 0.241 20.266 1.00 66.81 76 THR A C 1
ATOM 608 O O . THR A 1 76 ? -9.995 -0.293 19.580 1.00 66.81 76 THR A O 1
ATOM 611 N N . LEU A 1 77 ? -7.872 0.372 19.846 1.00 74.19 77 LEU A N 1
ATOM 612 C CA . LEU A 1 77 ? -7.341 -0.273 18.653 1.00 74.19 77 LEU A CA 1
ATOM 613 C C . LEU A 1 77 ? -6.465 -1.447 19.079 1.00 74.19 77 LEU A C 1
ATOM 615 O O . LEU A 1 77 ? -5.563 -1.285 19.904 1.00 74.19 77 LEU A O 1
ATOM 619 N N . TYR A 1 78 ? -6.704 -2.610 18.481 1.00 76.19 78 TYR A N 1
ATOM 620 C CA . TYR A 1 78 ? -5.887 -3.804 18.668 1.00 76.19 78 TYR A CA 1
ATOM 621 C C . TYR A 1 78 ? -5.159 -4.129 17.372 1.00 76.19 78 TYR A C 1
ATOM 623 O O . TYR A 1 78 ? -5.783 -4.264 16.326 1.00 76.19 78 TYR A O 1
ATOM 631 N N . SER A 1 79 ? -3.843 -4.273 17.432 1.00 77.88 79 SER A N 1
ATOM 632 C CA . SER A 1 79 ? -3.052 -4.788 16.316 1.00 77.88 79 SER A CA 1
ATOM 633 C C . SER A 1 79 ? -2.910 -6.308 16.408 1.00 77.88 79 SER A C 1
ATOM 635 O O . SER A 1 79 ? -2.814 -6.847 17.512 1.00 77.88 79 SER A O 1
ATOM 637 N N . SER A 1 80 ? -2.791 -6.988 15.262 1.00 68.94 80 SER A N 1
ATOM 638 C CA . SER A 1 80 ? -2.369 -8.400 15.193 1.00 68.94 80 SER A CA 1
ATOM 639 C C . SER A 1 80 ? -1.023 -8.676 15.880 1.00 68.94 80 SER A C 1
ATOM 641 O O . SER A 1 80 ? -0.747 -9.801 16.283 1.00 68.94 80 SER A O 1
ATOM 643 N N . GLU A 1 81 ? -0.193 -7.649 16.088 1.00 71.50 81 GLU A N 1
ATOM 644 C CA . GLU A 1 81 ? 1.073 -7.733 16.826 1.00 71.50 81 GLU A CA 1
ATOM 645 C C . GLU A 1 81 ? 0.882 -7.635 18.362 1.00 71.50 81 GLU A C 1
ATOM 647 O O . GLU A 1 81 ? 1.844 -7.388 19.086 1.00 71.50 81 GLU A O 1
ATOM 652 N N . ASN A 1 82 ? -0.346 -7.814 18.877 1.00 70.25 82 ASN A N 1
ATOM 653 C CA . ASN A 1 82 ? -0.741 -7.664 20.291 1.00 70.25 82 ASN A CA 1
ATOM 654 C C . ASN A 1 82 ? -0.498 -6.266 20.890 1.00 70.25 82 ASN A C 1
ATOM 656 O O . ASN A 1 82 ? -0.480 -6.095 22.111 1.00 70.25 82 ASN A O 1
ATOM 660 N N . ASN A 1 83 ? -0.346 -5.246 20.044 1.00 76.50 83 ASN A N 1
ATOM 661 C CA . ASN A 1 83 ? -0.277 -3.862 20.496 1.00 76.50 83 ASN A CA 1
ATOM 662 C C . ASN A 1 83 ? -1.689 -3.321 20.731 1.00 76.50 83 ASN A C 1
ATOM 664 O O . ASN A 1 83 ? -2.595 -3.553 19.928 1.00 76.50 83 ASN A O 1
ATOM 668 N N . LYS A 1 84 ? -1.857 -2.576 21.823 1.00 79.06 84 LYS A N 1
ATOM 669 C CA . LYS A 1 84 ? -3.104 -1.902 22.176 1.00 79.06 84 LYS A CA 1
ATOM 670 C C . LYS A 1 84 ? -2.855 -0.401 22.230 1.00 79.06 84 LYS A C 1
ATOM 672 O O . LYS A 1 84 ? -1.918 0.033 22.895 1.00 79.06 84 LYS A O 1
ATOM 677 N N . VAL A 1 85 ? -3.701 0.364 21.552 1.00 76.81 85 VAL A N 1
ATOM 678 C CA . VAL A 1 85 ? -3.749 1.824 21.669 1.00 76.81 85 VAL A CA 1
ATOM 679 C C . VAL A 1 85 ? -5.128 2.181 22.198 1.00 76.81 85 VAL A C 1
ATOM 681 O O . VAL A 1 85 ? -6.137 1.853 21.571 1.00 76.81 85 VAL A O 1
ATOM 684 N N . ASP A 1 86 ? -5.166 2.789 23.379 1.00 73.56 86 ASP A N 1
ATOM 685 C CA . ASP A 1 86 ? -6.392 3.371 23.916 1.00 73.56 86 ASP A CA 1
ATOM 686 C C . ASP A 1 86 ? -6.712 4.637 23.117 1.00 73.56 86 ASP A C 1
ATOM 688 O O . ASP A 1 86 ? -5.817 5.408 22.768 1.00 73.56 86 ASP A O 1
ATOM 692 N N . ALA A 1 87 ? -7.980 4.830 22.784 1.00 64.94 87 ALA A N 1
ATOM 693 C CA . ALA A 1 87 ? -8.417 5.930 21.950 1.00 64.94 87 ALA A CA 1
ATOM 694 C C . ALA A 1 87 ? -9.736 6.508 22.459 1.00 64.94 87 ALA A C 1
ATOM 696 O O . ALA A 1 87 ? -10.645 5.774 22.834 1.00 64.94 87 ALA A O 1
ATOM 697 N N . ASP A 1 88 ? -9.870 7.829 22.408 1.00 62.94 88 ASP A N 1
ATOM 698 C CA . ASP A 1 88 ? -11.058 8.539 22.895 1.00 62.94 88 ASP A CA 1
ATOM 699 C C . ASP A 1 88 ? -12.231 8.534 21.887 1.00 62.94 88 ASP A C 1
ATOM 701 O O . ASP A 1 88 ? -13.132 9.367 21.964 1.00 62.94 88 ASP A O 1
ATOM 705 N N . PHE A 1 89 ? -12.261 7.577 20.949 1.00 64.19 89 PHE A N 1
ATOM 706 C CA . PHE A 1 89 ? -13.361 7.414 19.996 1.00 64.19 89 PHE A CA 1
ATOM 707 C C . PHE A 1 89 ? -14.161 6.134 20.269 1.00 64.19 89 PHE A C 1
ATOM 709 O O . PHE A 1 89 ? -13.602 5.050 20.420 1.00 64.19 89 PHE A O 1
ATOM 716 N N . SER A 1 90 ? -15.489 6.248 20.254 1.00 56.38 90 SER A N 1
ATOM 717 C CA . SER A 1 90 ? -16.386 5.092 20.324 1.00 56.38 90 SER A CA 1
ATOM 718 C C . SER A 1 90 ? -16.694 4.571 18.923 1.00 56.38 90 SER A C 1
ATOM 720 O O . SER A 1 90 ? -17.045 5.349 18.038 1.00 56.38 90 SER A O 1
ATOM 722 N N . THR A 1 91 ? -16.606 3.254 18.740 1.00 56.97 91 THR A N 1
ATOM 723 C CA . THR A 1 91 ? -17.045 2.539 17.531 1.00 56.97 91 THR A CA 1
ATOM 724 C C . THR A 1 91 ? -18.569 2.525 17.362 1.00 56.97 91 THR A C 1
ATOM 726 O O . THR A 1 91 ? -19.036 2.283 16.253 1.00 56.97 91 THR A O 1
ATOM 729 N N . ASP A 1 92 ? -19.330 2.850 18.416 1.00 50.94 92 ASP A N 1
ATOM 730 C CA . ASP A 1 92 ? -20.792 3.015 18.363 1.00 50.94 92 ASP A CA 1
ATOM 731 C C . ASP A 1 92 ? -21.214 4.400 17.837 1.00 50.94 92 ASP A C 1
ATOM 733 O O . ASP A 1 92 ? -22.371 4.609 17.469 1.00 50.94 92 ASP A O 1
ATOM 737 N N . ASN A 1 93 ? -20.286 5.362 17.794 1.00 53.53 93 ASN A N 1
ATOM 738 C CA . ASN A 1 93 ? -20.506 6.672 17.188 1.00 53.53 93 ASN A CA 1
ATOM 739 C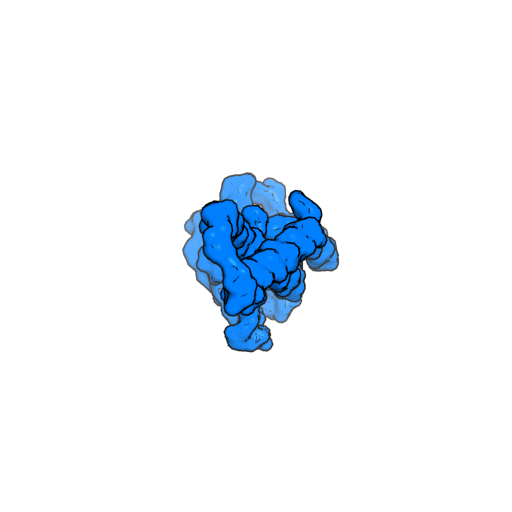 C . ASN A 1 93 ? -19.986 6.666 15.745 1.00 53.53 93 ASN A C 1
ATOM 741 O O . ASN A 1 93 ? -19.008 5.989 15.434 1.00 53.53 93 ASN A O 1
ATOM 745 N N . HIS A 1 94 ? -20.601 7.460 14.859 1.00 56.91 94 HIS A N 1
ATOM 746 C CA . HIS A 1 94 ? -20.106 7.635 13.490 1.00 56.91 94 HIS A CA 1
ATOM 747 C C . HIS A 1 94 ? -18.604 7.956 13.510 1.00 56.91 94 HIS A C 1
ATOM 749 O O . HIS A 1 94 ? -18.204 9.006 14.012 1.00 56.91 94 HIS A O 1
ATOM 755 N N . LEU A 1 95 ? -17.777 7.083 12.922 1.00 62.75 95 LEU A N 1
ATOM 756 C CA . LEU A 1 95 ? -16.309 7.215 12.897 1.00 62.75 95 LEU A CA 1
ATOM 757 C C . LEU A 1 95 ? -15.841 8.547 12.278 1.00 62.75 95 LEU A C 1
ATOM 759 O O . LEU A 1 95 ? -14.741 9.021 12.552 1.00 62.75 95 LEU A O 1
ATOM 763 N N . ILE A 1 96 ? -16.701 9.174 11.468 1.00 61.50 96 ILE A N 1
ATOM 764 C CA . ILE A 1 96 ? -16.489 10.499 10.873 1.00 61.50 96 ILE A CA 1
ATOM 765 C C . ILE A 1 96 ? -16.527 11.618 11.930 1.00 61.50 96 ILE A C 1
ATOM 767 O O . ILE A 1 96 ? -15.817 12.611 11.785 1.00 61.50 96 ILE A O 1
ATOM 771 N N . ALA A 1 97 ? -17.320 11.478 12.997 1.00 62.94 97 ALA A N 1
ATOM 772 C CA . ALA A 1 97 ? -17.473 12.514 14.019 1.00 62.94 97 ALA A CA 1
ATOM 773 C C . ALA A 1 97 ? -16.167 12.769 1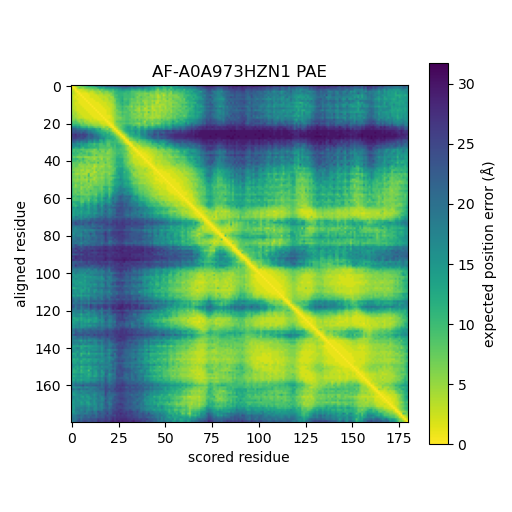4.794 1.00 62.94 97 ALA A C 1
ATOM 775 O O . ALA A 1 97 ? -15.870 13.916 15.121 1.00 62.94 97 ALA A O 1
ATOM 776 N N . ASN A 1 98 ? -15.350 11.727 14.991 1.00 69.31 98 ASN A N 1
ATOM 777 C CA . ASN A 1 98 ? -14.082 11.788 15.726 1.00 69.31 98 ASN A CA 1
ATOM 778 C C . ASN A 1 98 ? -12.870 11.513 14.817 1.00 69.31 98 ASN A C 1
ATOM 780 O O . ASN A 1 98 ? -11.885 10.897 15.225 1.00 69.31 98 ASN A O 1
ATOM 784 N N . GLN A 1 99 ? -12.924 11.992 13.570 1.00 74.81 99 GLN A N 1
ATOM 785 C CA . GLN A 1 99 ? -11.898 11.752 12.550 1.00 74.81 99 GLN A CA 1
ATOM 786 C C . GLN A 1 99 ? -10.462 12.040 13.033 1.00 74.81 99 GLN A C 1
ATOM 788 O O . GLN A 1 99 ? -9.543 11.275 12.749 1.00 74.81 99 GLN A O 1
ATOM 793 N N . LEU A 1 100 ? -10.263 13.140 13.763 1.00 80.00 100 LEU A N 1
ATOM 794 C CA . LEU A 1 100 ? -8.935 13.601 14.182 1.00 80.00 100 LEU A CA 1
ATOM 795 C C . LEU A 1 100 ? -8.349 12.748 15.320 1.00 80.00 100 LEU A C 1
ATOM 797 O O . LEU A 1 100 ? -7.139 12.545 15.394 1.00 80.00 100 LEU A O 1
ATOM 801 N N . GLU A 1 101 ? -9.203 12.233 16.202 1.00 79.38 101 GLU A N 1
ATOM 802 C CA . GLU A 1 101 ? -8.809 11.316 17.278 1.00 79.38 101 GLU A CA 1
ATOM 803 C C . GLU A 1 101 ? -8.470 9.938 16.714 1.00 79.38 101 GLU A C 1
ATOM 805 O O . GLU A 1 101 ? -7.446 9.357 17.071 1.00 79.38 101 GLU A O 1
ATOM 810 N N . LEU A 1 102 ? -9.277 9.466 15.761 1.00 80.06 102 LEU A N 1
ATOM 811 C CA . LEU A 1 102 ? -9.023 8.234 15.027 1.00 80.06 102 LEU A CA 1
ATOM 812 C C . LEU A 1 102 ? -7.692 8.297 14.267 1.00 80.06 102 LEU A C 1
ATOM 814 O O . LEU A 1 102 ? -6.889 7.372 14.353 1.00 80.06 102 LEU A O 1
ATOM 818 N N . GLU A 1 103 ? -7.413 9.406 13.576 1.00 83.94 103 GLU A N 1
ATOM 819 C CA . G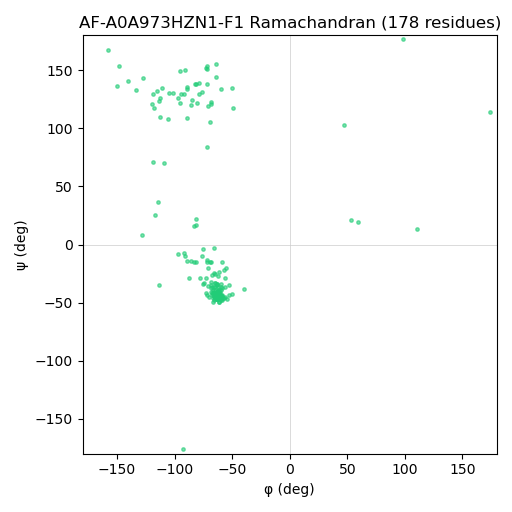LU A 1 103 ? -6.142 9.613 12.874 1.00 83.94 103 GLU A CA 1
ATOM 820 C C . GLU A 1 103 ? -4.942 9.545 13.828 1.00 83.94 103 GLU A C 1
ATOM 822 O O . GLU A 1 103 ? -3.946 8.885 13.528 1.00 83.94 103 GLU A O 1
ATOM 827 N N . LYS A 1 104 ? -5.041 10.180 15.004 1.00 84.25 104 LYS A N 1
ATOM 828 C CA . LYS A 1 104 ? -3.988 10.136 16.030 1.00 84.25 104 LYS A CA 1
ATOM 829 C C . LYS A 1 104 ? -3.761 8.723 16.558 1.00 84.25 104 LYS A C 1
ATOM 831 O O . LYS A 1 104 ? -2.612 8.291 16.618 1.00 84.25 104 LYS A O 1
ATOM 836 N N . ALA A 1 105 ? -4.832 8.007 16.892 1.00 83.12 105 ALA A N 1
ATOM 837 C CA . ALA A 1 105 ? -4.748 6.642 17.402 1.00 83.12 105 ALA A CA 1
ATOM 838 C C . ALA A 1 105 ? -4.144 5.684 16.359 1.00 83.12 105 ALA A C 1
ATOM 840 O O . ALA A 1 105 ? -3.278 4.867 16.678 1.00 83.12 105 ALA A O 1
ATOM 841 N N . LEU A 1 106 ? -4.531 5.828 15.086 1.00 84.31 106 LEU A N 1
ATOM 842 C CA . LEU A 1 106 ? -3.949 5.066 13.979 1.00 84.31 106 LEU A CA 1
ATOM 843 C C . LEU A 1 106 ? -2.476 5.422 13.748 1.00 84.31 106 LEU A C 1
ATOM 845 O O . LEU A 1 106 ? -1.663 4.525 13.526 1.00 84.31 106 LEU A O 1
ATOM 849 N N . ASN A 1 107 ? -2.104 6.702 13.839 1.00 86.50 107 ASN A N 1
ATOM 850 C CA . ASN A 1 107 ? -0.711 7.140 13.721 1.00 86.50 107 ASN A CA 1
ATOM 851 C C . ASN A 1 107 ? 0.155 6.544 14.839 1.00 86.50 107 ASN A C 1
ATOM 853 O O . ASN A 1 107 ? 1.256 6.058 14.587 1.00 86.50 107 ASN A O 1
ATOM 857 N N . GLU A 1 108 ? -0.349 6.537 16.072 1.00 83.81 108 GLU A N 1
ATOM 858 C CA . GLU A 1 108 ? 0.341 5.932 17.207 1.00 83.81 108 GLU A CA 1
ATOM 859 C C . GLU A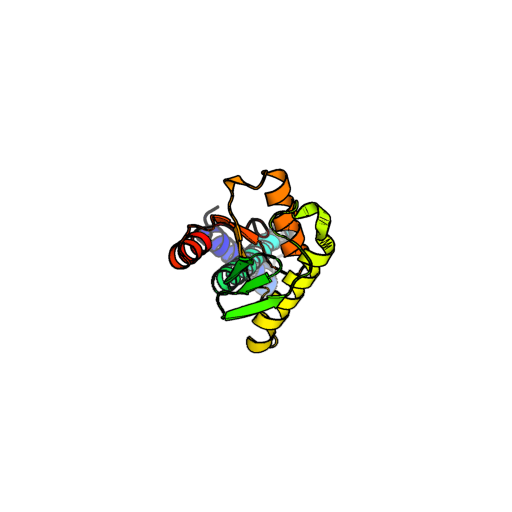 1 108 ? 0.510 4.419 17.024 1.00 83.81 108 GLU A C 1
ATOM 861 O O . GLU A 1 108 ? 1.621 3.905 17.175 1.00 83.81 108 GLU A O 1
ATOM 866 N N . M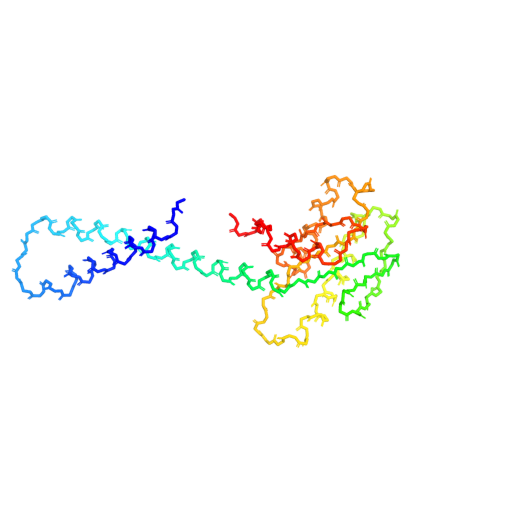ET A 1 109 ? -0.541 3.724 16.580 1.00 82.81 109 MET A N 1
ATOM 867 C CA . MET A 1 109 ? -0.478 2.296 16.260 1.00 82.81 109 MET A CA 1
ATOM 868 C C . MET A 1 109 ? 0.561 1.998 15.165 1.00 82.81 109 MET A C 1
ATOM 870 O O . MET A 1 109 ? 1.379 1.083 15.298 1.00 82.81 109 MET A O 1
ATOM 874 N N . LEU A 1 110 ? 0.582 2.808 14.103 1.00 82.56 110 LEU A N 1
ATOM 875 C CA . LEU A 1 110 ? 1.567 2.710 13.027 1.00 82.56 110 LEU A CA 1
ATOM 876 C C . LEU A 1 110 ? 2.990 2.930 13.540 1.00 82.56 110 LEU A C 1
ATOM 878 O O . LEU A 1 110 ? 3.893 2.159 13.211 1.00 82.56 110 LEU A O 1
ATOM 882 N N . ARG A 1 111 ? 3.203 3.948 14.381 1.00 82.81 111 ARG A N 1
ATOM 883 C CA . ARG A 1 111 ? 4.512 4.224 14.984 1.00 82.81 111 ARG A CA 1
ATOM 884 C C . ARG A 1 111 ? 5.002 3.054 15.821 1.00 82.81 111 ARG A C 1
ATOM 886 O O . ARG A 1 111 ? 6.176 2.714 15.714 1.00 82.81 111 ARG A O 1
ATOM 893 N N . ILE A 1 112 ? 4.136 2.437 16.624 1.00 82.19 112 ILE A N 1
ATOM 894 C CA . ILE A 1 112 ? 4.501 1.281 17.454 1.00 82.19 112 ILE A CA 1
ATOM 895 C C . ILE A 1 112 ? 4.921 0.099 16.572 1.00 82.19 112 ILE A C 1
ATOM 897 O O . ILE A 1 112 ? 5.990 -0.469 16.802 1.00 82.19 112 ILE A O 1
ATOM 901 N N . SER A 1 113 ? 4.150 -0.220 15.526 1.00 75.69 113 SER A N 1
ATOM 902 C CA . SER A 1 113 ? 4.475 -1.334 14.621 1.00 75.69 113 SER A CA 1
ATOM 903 C C . SER A 1 113 ? 5.763 -1.089 13.818 1.00 75.69 113 SER A C 1
ATOM 905 O O . SER A 1 113 ? 6.569 -1.997 13.608 1.00 75.69 113 SER A O 1
ATOM 907 N N . VAL A 1 114 ? 6.018 0.157 13.407 1.00 77.38 114 VAL A N 1
ATOM 908 C CA . VAL A 1 114 ? 7.219 0.525 12.638 1.00 77.38 114 VAL A CA 1
ATOM 909 C C . VAL A 1 114 ? 8.469 0.642 13.519 1.00 77.38 114 VAL A C 1
ATOM 911 O O . VAL A 1 114 ? 9.572 0.345 13.055 1.00 77.38 114 VAL A O 1
ATOM 914 N N . LYS A 1 115 ? 8.325 1.002 14.804 1.00 74.06 115 LYS A N 1
ATOM 915 C CA . LYS A 1 115 ? 9.445 1.209 15.745 1.00 74.06 115 LYS A CA 1
ATOM 916 C C . LYS A 1 115 ? 10.407 0.020 15.806 1.00 74.06 115 LYS A C 1
ATOM 918 O O . LYS A 1 115 ? 11.611 0.223 15.937 1.00 74.06 115 LYS A O 1
ATOM 923 N N . ASN A 1 116 ? 9.891 -1.200 15.665 1.00 65.50 116 ASN A N 1
ATOM 924 C CA . ASN A 1 116 ? 10.684 -2.428 15.745 1.00 65.50 116 ASN A CA 1
ATOM 925 C C . ASN A 1 116 ? 11.216 -2.923 14.387 1.00 65.50 116 ASN A C 1
ATOM 927 O O . ASN A 1 116 ? 12.015 -3.856 14.358 1.00 65.50 116 ASN A O 1
ATOM 931 N N . LYS A 1 117 ? 10.803 -2.319 13.263 1.00 66.81 117 LYS A N 1
ATOM 932 C CA . LYS A 1 117 ? 11.094 -2.825 11.909 1.00 66.81 117 LYS A CA 1
ATOM 933 C C . LYS A 1 117 ? 12.312 -2.150 11.230 1.00 66.81 117 LYS A C 1
ATOM 935 O O . LYS A 1 117 ? 12.791 -2.650 10.214 1.00 66.81 117 LYS A O 1
ATOM 940 N N . GLY A 1 118 ? 12.884 -1.085 11.812 1.00 59.06 118 GLY A N 1
ATOM 941 C CA . GLY A 1 118 ? 14.140 -0.438 11.370 1.00 59.06 118 GLY A CA 1
ATOM 942 C C . GLY A 1 118 ? 13.973 0.821 10.493 1.00 59.06 118 GLY A C 1
ATOM 943 O O . GLY A 1 118 ? 12.867 1.212 10.149 1.00 59.06 118 GLY A O 1
ATOM 944 N N . LEU A 1 119 ? 15.078 1.489 10.123 1.00 54.44 119 LEU A N 1
ATOM 945 C CA . LEU A 1 119 ? 15.071 2.829 9.486 1.00 54.44 119 LEU A CA 1
ATOM 946 C C . LEU A 1 119 ? 14.568 2.857 8.019 1.00 54.44 119 LEU A C 1
ATOM 948 O O . LEU A 1 119 ? 14.272 3.924 7.493 1.00 54.44 119 LEU A O 1
ATOM 952 N N . PHE A 1 120 ? 14.483 1.704 7.344 1.00 59.72 120 PHE A N 1
ATOM 953 C CA . PHE A 1 120 ? 14.162 1.597 5.906 1.00 59.72 120 PHE A CA 1
ATOM 954 C C . PHE A 1 120 ? 12.854 0.847 5.620 1.00 59.72 120 PHE A C 1
ATOM 956 O O . PHE A 1 120 ? 12.689 0.239 4.558 1.00 59.72 120 PHE A O 1
ATOM 963 N N . THR A 1 121 ? 11.928 0.839 6.573 1.00 66.62 121 THR A N 1
ATOM 964 C CA . THR A 1 121 ? 10.662 0.121 6.416 1.00 66.62 121 THR A CA 1
ATOM 965 C C . THR A 1 121 ? 9.717 0.934 5.553 1.00 66.62 121 THR A C 1
ATOM 967 O O . THR A 1 121 ? 9.475 2.109 5.827 1.00 66.62 121 THR A O 1
ATOM 970 N N . THR A 1 122 ? 9.146 0.309 4.532 1.00 68.38 122 THR A N 1
ATOM 971 C CA . THR A 1 122 ? 8.019 0.892 3.805 1.00 68.38 122 THR A CA 1
ATOM 972 C C . THR A 1 122 ? 6.821 1.017 4.742 1.00 68.38 122 THR A C 1
ATOM 974 O O . THR A 1 122 ? 6.614 0.140 5.587 1.00 68.38 122 THR A O 1
ATOM 977 N N . ALA A 1 123 ? 6.034 2.086 4.580 1.00 75.50 123 ALA A N 1
ATOM 978 C CA . ALA A 1 123 ? 4.765 2.235 5.286 1.00 75.50 123 ALA A CA 1
ATOM 979 C C . ALA A 1 123 ? 3.920 0.957 5.111 1.00 75.50 123 ALA A C 1
ATOM 981 O O . ALA A 1 123 ? 3.889 0.407 4.002 1.00 75.50 123 ALA A O 1
ATOM 982 N N . PRO A 1 124 ? 3.304 0.434 6.184 1.00 79.12 124 PRO A N 1
ATOM 983 C CA . PRO A 1 124 ? 2.552 -0.808 6.109 1.00 79.12 124 PRO A CA 1
ATOM 984 C C . PRO A 1 124 ? 1.237 -0.609 5.353 1.00 79.12 124 PRO A C 1
ATOM 986 O O . PRO A 1 124 ? 0.658 0.484 5.335 1.00 79.12 124 PRO A O 1
ATOM 989 N N . LEU A 1 125 ? 0.755 -1.696 4.760 1.00 83.31 125 LEU A N 1
ATOM 990 C CA . LEU A 1 125 ? -0.627 -1.797 4.317 1.00 83.31 125 LEU A CA 1
ATOM 991 C C . LEU A 1 125 ? -1.511 -2.028 5.543 1.00 83.31 125 LEU A C 1
ATOM 993 O O . LEU A 1 125 ? -1.213 -2.912 6.342 1.00 83.31 125 LEU A O 1
ATOM 997 N N . MET A 1 126 ? -2.594 -1.272 5.699 1.00 83.94 126 MET A N 1
ATOM 998 C CA . MET A 1 126 ? -3.482 -1.431 6.849 1.00 83.94 126 MET A CA 1
ATOM 999 C C . MET A 1 126 ? -4.737 -2.218 6.470 1.00 83.94 126 MET A C 1
ATOM 1001 O O . MET A 1 126 ? -5.403 -1.885 5.494 1.00 83.94 126 MET A O 1
ATOM 1005 N N . ALA A 1 127 ? -5.083 -3.237 7.252 1.00 84.56 127 ALA A N 1
ATOM 1006 C CA . ALA A 1 127 ? -6.348 -3.954 7.132 1.00 84.56 127 ALA A CA 1
ATOM 1007 C C . ALA A 1 127 ? -7.192 -3.680 8.378 1.00 84.56 127 ALA A C 1
ATOM 1009 O O . ALA A 1 127 ? -6.844 -4.138 9.465 1.00 84.56 127 ALA A O 1
ATOM 1010 N N . ILE A 1 128 ? -8.275 -2.918 8.236 1.00 84.31 128 ILE A N 1
ATOM 1011 C CA . ILE A 1 128 ? -9.153 -2.589 9.359 1.00 84.31 128 ILE A CA 1
ATOM 1012 C C . ILE A 1 128 ? -10.320 -3.560 9.393 1.00 84.31 128 ILE A C 1
ATOM 1014 O O . ILE A 1 128 ? -11.090 -3.647 8.437 1.00 84.31 128 ILE A O 1
ATOM 1018 N N . LYS A 1 129 ? -10.460 -4.260 10.519 1.00 82.69 129 LYS A N 1
ATOM 1019 C CA . LYS A 1 129 ? -11.613 -5.111 10.800 1.00 82.69 129 LYS A CA 1
ATOM 1020 C C . LYS A 1 129 ? -12.736 -4.275 11.406 1.00 82.69 129 LYS A C 1
ATOM 1022 O O . LYS A 1 129 ? -12.559 -3.678 12.467 1.00 82.69 129 LYS A O 1
ATOM 1027 N N . VAL A 1 130 ? -13.875 -4.247 10.727 1.00 76.75 130 VAL A N 1
ATOM 1028 C CA . VAL A 1 130 ? -15.103 -3.567 11.162 1.00 76.75 130 VAL A CA 1
ATOM 1029 C C . VAL A 1 130 ? -16.314 -4.326 10.653 1.00 76.75 130 VAL A C 1
ATOM 1031 O O . VAL A 1 130 ? -16.230 -4.996 9.631 1.00 76.75 130 VAL A O 1
ATOM 1034 N N . ASP A 1 131 ? -17.451 -4.216 11.332 1.00 74.25 131 ASP A N 1
ATOM 1035 C CA . ASP A 1 131 ? -18.704 -4.722 10.774 1.00 74.25 131 ASP A CA 1
ATOM 1036 C C . ASP A 1 131 ? -19.118 -3.844 9.583 1.00 74.25 131 ASP A C 1
ATOM 1038 O O . ASP A 1 131 ? -19.541 -2.695 9.733 1.00 74.25 131 ASP A O 1
ATOM 1042 N N . VAL A 1 132 ? -18.946 -4.384 8.376 1.00 67.44 132 VAL A N 1
ATOM 1043 C CA . VAL A 1 132 ? -19.198 -3.675 7.114 1.00 67.44 132 VAL A CA 1
ATOM 1044 C C . VAL A 1 132 ? -20.682 -3.331 6.967 1.00 67.44 132 VAL A C 1
ATOM 1046 O O . VAL A 1 132 ? -21.012 -2.346 6.312 1.00 67.44 132 VAL A O 1
ATOM 1049 N N . ASN A 1 133 ? -21.580 -4.083 7.613 1.00 67.00 133 ASN A N 1
ATOM 1050 C CA . ASN A 1 133 ? -23.021 -3.837 7.541 1.00 67.00 133 ASN A CA 1
ATOM 1051 C C . ASN A 1 133 ? -23.440 -2.572 8.300 1.00 67.00 133 ASN A C 1
ATOM 1053 O O . ASN A 1 133 ? -24.511 -2.026 8.034 1.00 67.00 133 ASN A O 1
ATOM 1057 N N . LEU A 1 134 ? -22.602 -2.104 9.229 1.00 65.50 134 LEU A N 1
ATOM 1058 C CA . LEU A 1 134 ? -22.844 -0.900 10.023 1.00 65.50 134 LEU A CA 1
ATOM 1059 C C . LEU A 1 134 ? -22.262 0.366 9.379 1.00 65.50 134 LEU A C 1
ATOM 1061 O O . LEU A 1 134 ? -22.570 1.465 9.830 1.00 65.50 134 LEU A O 1
ATOM 1065 N N . LEU A 1 135 ? -21.446 0.231 8.327 1.00 71.56 135 LEU A N 1
ATOM 1066 C CA . LEU A 1 135 ? -20.750 1.347 7.687 1.00 71.56 135 LEU A CA 1
ATOM 1067 C C . LEU A 1 135 ? -21.260 1.589 6.271 1.00 71.56 135 LEU A C 1
ATOM 1069 O O . LEU A 1 135 ? -21.156 0.733 5.391 1.00 71.56 135 LEU A O 1
ATOM 1073 N N . SER A 1 136 ? -21.712 2.813 6.013 1.00 78.44 136 SER A N 1
ATOM 1074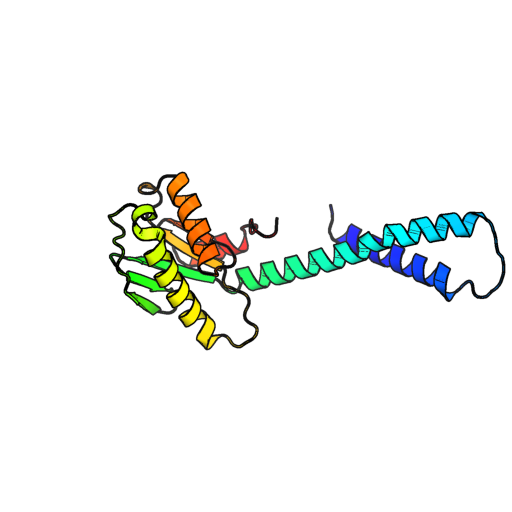 C CA . SER A 1 136 ? -22.020 3.259 4.655 1.00 78.44 136 SER A CA 1
ATOM 1075 C C . SER A 1 136 ? -20.767 3.280 3.768 1.00 78.44 136 SER A C 1
ATOM 1077 O O . SER A 1 136 ? -19.646 3.475 4.239 1.00 78.44 136 SER A O 1
ATOM 1079 N N . GLU A 1 137 ? -20.936 3.177 2.446 1.00 79.25 137 GLU A N 1
ATOM 1080 C CA . GLU A 1 137 ? -19.812 3.300 1.498 1.00 79.25 137 GLU A CA 1
ATOM 1081 C C . GLU A 1 137 ? -19.045 4.630 1.639 1.00 79.25 137 GLU A C 1
ATOM 1083 O O . GLU A 1 137 ? -17.851 4.714 1.339 1.00 79.25 137 GLU A O 1
ATOM 1088 N N . ILE A 1 138 ? -19.728 5.689 2.087 1.00 80.19 138 ILE A N 1
ATOM 1089 C CA . ILE A 1 138 ? -19.133 7.010 2.314 1.00 80.19 138 ILE A CA 1
ATOM 1090 C C . ILE A 1 138 ? -18.198 6.962 3.524 1.00 80.19 138 ILE A C 1
ATOM 1092 O O . ILE A 1 138 ? -17.073 7.457 3.445 1.00 80.19 138 ILE A O 1
ATOM 1096 N N . GLU A 1 139 ? -18.631 6.332 4.616 1.00 77.50 139 GLU A N 1
ATOM 1097 C CA . GLU A 1 139 ? -17.814 6.137 5.817 1.00 77.50 139 GLU A CA 1
ATOM 1098 C C . GLU A 1 139 ? -16.623 5.232 5.549 1.00 77.50 139 GLU A C 1
ATOM 1100 O O . GLU A 1 139 ? -15.519 5.536 5.990 1.00 77.50 139 GLU A O 1
ATOM 1105 N N . GLN A 1 140 ? -16.811 4.183 4.751 1.00 81.19 140 GLN A N 1
ATOM 1106 C CA . GLN A 1 140 ? -15.721 3.312 4.326 1.00 81.19 140 GLN A CA 1
ATOM 1107 C C . GLN A 1 140 ? -14.644 4.099 3.562 1.00 81.19 140 GLN A C 1
ATOM 1109 O O . GLN A 1 140 ? -13.458 4.034 3.886 1.00 81.19 140 GLN A O 1
ATOM 1114 N N . LYS A 1 141 ? -15.041 4.933 2.593 1.00 81.88 141 LYS A N 1
ATOM 1115 C CA . LYS A 1 141 ? -14.097 5.799 1.863 1.00 81.88 141 LYS A CA 1
ATOM 1116 C C . LYS A 1 141 ? -13.445 6.850 2.759 1.00 81.88 141 LYS A C 1
ATOM 1118 O O . LYS A 1 141 ? -12.278 7.181 2.552 1.00 81.88 141 LYS A O 1
ATOM 1123 N N . ALA A 1 142 ? -14.182 7.402 3.721 1.00 81.50 142 ALA A N 1
ATOM 1124 C CA . ALA A 1 142 ? -13.635 8.349 4.685 1.00 81.50 142 ALA A CA 1
ATOM 1125 C C . ALA A 1 142 ? -12.579 7.676 5.572 1.00 81.50 142 ALA A C 1
ATOM 1127 O O . ALA A 1 142 ? -11.481 8.206 5.711 1.00 81.50 142 ALA A O 1
ATOM 1128 N N . LEU A 1 143 ? -12.862 6.476 6.077 1.00 82.31 143 LEU A N 1
ATOM 1129 C CA . LEU A 1 143 ? -11.948 5.697 6.906 1.00 82.31 143 LEU A CA 1
ATOM 1130 C C . LEU A 1 143 ? -10.644 5.376 6.167 1.00 82.31 143 LEU A C 1
ATOM 1132 O O . LEU A 1 143 ? -9.567 5.624 6.703 1.00 82.31 143 LEU A O 1
ATOM 1136 N N . VAL A 1 144 ? -10.723 4.935 4.906 1.00 85.88 144 VAL A N 1
ATOM 1137 C CA . VAL A 1 144 ? -9.534 4.705 4.062 1.00 85.88 144 VAL A CA 1
ATOM 1138 C C . VAL A 1 144 ? -8.676 5.969 3.959 1.00 85.88 144 VAL A C 1
ATOM 1140 O O . VAL A 1 144 ? -7.460 5.907 4.143 1.00 85.88 144 VAL A O 1
ATOM 1143 N N . LYS A 1 145 ? -9.296 7.136 3.734 1.00 85.38 145 LYS A N 1
ATOM 1144 C CA . LYS A 1 145 ? -8.570 8.415 3.683 1.00 85.38 145 LYS A CA 1
ATOM 1145 C C . LYS A 1 145 ? -7.886 8.745 5.006 1.00 85.38 145 LYS A C 1
ATOM 1147 O O . LYS A 1 145 ? -6.743 9.181 4.983 1.00 85.38 145 LYS A O 1
ATOM 1152 N N . VAL A 1 146 ? -8.554 8.522 6.136 1.00 85.31 146 VAL A N 1
ATOM 1153 C CA . VAL A 1 146 ? -7.981 8.766 7.470 1.00 85.31 146 VAL A CA 1
ATOM 1154 C C . VAL A 1 146 ? -6.758 7.891 7.714 1.00 85.31 146 VAL A C 1
ATOM 1156 O O . VAL A 1 146 ? -5.748 8.375 8.212 1.00 85.31 146 VAL A O 1
ATOM 1159 N N . CYS A 1 147 ? -6.805 6.627 7.302 1.00 84.88 147 CYS A N 1
ATOM 1160 C CA . CYS A 1 147 ? -5.673 5.711 7.442 1.00 84.88 147 CYS A CA 1
ATOM 1161 C C . CYS A 1 147 ? -4.465 6.157 6.619 1.00 84.88 147 CYS A C 1
ATOM 1163 O O . CYS A 1 147 ? -3.332 6.113 7.099 1.00 84.88 147 CYS A O 1
ATOM 1165 N N . ILE A 1 148 ? -4.710 6.618 5.391 1.00 85.75 148 ILE A N 1
ATOM 1166 C CA . ILE A 1 148 ? -3.664 7.162 4.522 1.00 85.75 148 ILE A CA 1
ATOM 1167 C C . ILE A 1 148 ? -3.089 8.448 5.134 1.00 85.75 148 ILE A C 1
ATOM 1169 O O . ILE A 1 148 ? -1.870 8.576 5.229 1.00 85.75 148 ILE A O 1
ATOM 1173 N N . SER A 1 149 ? -3.935 9.360 5.630 1.00 85.56 149 SER A N 1
ATOM 1174 C CA . SER A 1 149 ? -3.494 10.574 6.341 1.00 85.56 149 SER A CA 1
ATOM 1175 C C . SER A 1 149 ? -2.661 10.257 7.586 1.00 85.56 149 SER A C 1
ATOM 1177 O O . SER A 1 149 ? -1.660 10.923 7.844 1.00 85.56 149 SER A O 1
ATOM 1179 N N . ALA A 1 150 ? -3.006 9.190 8.312 1.00 83.44 150 ALA A N 1
ATOM 1180 C CA . ALA A 1 150 ? -2.254 8.721 9.473 1.00 83.44 150 ALA A CA 1
ATOM 1181 C C . ALA A 1 150 ? -0.864 8.153 9.117 1.00 83.44 150 ALA A C 1
ATOM 1183 O O . ALA A 1 150 ? -0.024 8.006 10.009 1.00 83.44 150 ALA A O 1
ATOM 1184 N N . GLY A 1 151 ? -0.600 7.861 7.838 1.00 82.38 151 GLY A N 1
ATOM 1185 C CA . GLY A 1 151 ? 0.689 7.381 7.334 1.00 82.38 151 GLY A CA 1
ATOM 1186 C C . GLY A 1 151 ? 0.701 5.927 6.856 1.00 82.38 151 GLY A C 1
ATOM 1187 O O . GLY A 1 151 ? 1.784 5.372 6.663 1.00 82.38 151 GLY A O 1
ATOM 1188 N N . ALA A 1 152 ? -0.464 5.293 6.675 1.00 83.94 152 ALA A N 1
ATOM 1189 C CA . ALA A 1 152 ? -0.554 3.993 6.012 1.00 83.94 152 ALA A CA 1
ATOM 1190 C C . ALA A 1 152 ? -0.319 4.129 4.500 1.00 83.94 152 ALA A C 1
ATOM 1192 O O . ALA A 1 152 ? -0.615 5.162 3.901 1.00 83.94 152 ALA A O 1
ATOM 1193 N N . LEU A 1 153 ? 0.185 3.069 3.865 1.00 82.19 153 LEU A N 1
ATOM 1194 C CA . LEU A 1 153 ? 0.409 3.072 2.417 1.00 82.19 153 LEU A CA 1
ATOM 1195 C C . LEU A 1 153 ? -0.901 3.001 1.620 1.00 82.19 153 LEU A C 1
ATOM 1197 O O . LEU A 1 153 ? -1.074 3.679 0.609 1.00 82.19 153 LEU A O 1
ATOM 1201 N N . ASP A 1 154 ? -1.798 2.134 2.069 1.00 82.50 154 ASP A N 1
ATOM 1202 C CA . ASP A 1 154 ? -3.164 1.973 1.584 1.00 82.50 154 ASP A CA 1
ATOM 1203 C C . ASP A 1 154 ? -3.970 1.299 2.713 1.00 82.50 154 ASP A C 1
ATOM 1205 O O . ASP A 1 154 ? -3.390 0.812 3.697 1.00 82.50 154 ASP A O 1
ATOM 1209 N N . CYS A 1 155 ? -5.294 1.290 2.600 1.00 83.00 155 CYS A N 1
ATOM 1210 C CA . CYS A 1 155 ? -6.177 0.723 3.610 1.00 83.00 155 CYS A CA 1
ATOM 1211 C C . CYS A 1 155 ? -7.246 -0.166 2.979 1.00 83.00 155 CYS A C 1
ATOM 1213 O O . CYS A 1 155 ? -7.915 0.216 2.022 1.00 83.00 155 CYS A O 1
ATOM 1215 N N . ILE A 1 156 ? -7.422 -1.352 3.556 1.00 84.12 156 ILE A N 1
ATOM 1216 C CA . ILE A 1 156 ? -8.463 -2.304 3.188 1.00 84.12 156 ILE A CA 1
ATOM 1217 C C . ILE A 1 156 ? -9.407 -2.453 4.373 1.00 84.12 156 ILE A C 1
ATOM 1219 O O . ILE A 1 156 ? -8.973 -2.673 5.502 1.00 84.12 156 ILE A O 1
ATOM 1223 N N . ILE A 1 157 ? -10.702 -2.363 4.099 1.00 83.00 157 ILE A N 1
ATOM 1224 C CA . ILE A 1 157 ? -11.752 -2.610 5.083 1.00 83.00 157 ILE A CA 1
ATOM 1225 C C . ILE A 1 157 ? -12.188 -4.063 4.946 1.00 83.00 157 ILE A C 1
ATOM 1227 O O . ILE A 1 157 ? -12.467 -4.535 3.844 1.00 83.00 157 ILE A O 1
ATOM 1231 N N . VAL A 1 158 ? -12.216 -4.771 6.067 1.00 81.88 158 VAL A N 1
ATOM 1232 C CA . VAL A 1 158 ? -12.567 -6.186 6.139 1.00 81.88 158 VAL A CA 1
ATOM 1233 C C . VAL A 1 158 ? -13.660 -6.367 7.179 1.00 81.88 158 VAL A C 1
ATOM 1235 O O . VAL A 1 158 ? -13.630 -5.728 8.227 1.00 81.88 158 VAL A O 1
ATOM 1238 N N . ASP A 1 159 ? -14.593 -7.277 6.914 1.00 80.81 159 ASP A N 1
ATOM 1239 C CA . ASP A 1 159 ? -15.565 -7.696 7.915 1.00 80.81 159 ASP A CA 1
ATOM 1240 C C . ASP A 1 159 ? -14.869 -8.296 9.154 1.00 80.81 159 ASP A C 1
ATOM 1242 O O . ASP A 1 159 ? -13.956 -9.126 9.063 1.00 80.81 159 ASP A O 1
ATOM 1246 N N . SER A 1 160 ? -15.322 -7.859 10.327 1.00 76.94 160 SER A N 1
ATOM 1247 C CA . SER A 1 160 ? -15.002 -8.399 11.649 1.00 76.94 160 SER A CA 1
ATOM 1248 C C . SER A 1 160 ? -14.928 -9.936 11.713 1.00 76.94 160 SER A C 1
ATOM 1250 O O . SER A 1 160 ? -14.022 -10.470 12.364 1.00 76.94 160 SER A O 1
ATOM 1252 N N . GLY A 1 161 ? -15.813 -10.642 10.996 1.00 72.00 161 GLY A N 1
ATOM 1253 C CA . GLY A 1 161 ? -15.913 -12.106 10.995 1.00 72.00 161 GLY A CA 1
ATOM 1254 C C . GLY A 1 161 ? -14.839 -12.846 10.188 1.00 72.00 161 GLY A C 1
ATOM 1255 O O . GLY A 1 161 ? -14.733 -14.068 10.286 1.00 72.00 161 GLY A O 1
ATOM 1256 N N . VAL A 1 162 ? -14.027 -12.142 9.395 1.00 79.56 162 VAL A N 1
ATOM 1257 C CA . VAL A 1 162 ? -13.027 -12.758 8.507 1.00 79.56 162 VAL A CA 1
ATOM 1258 C C . VAL A 1 162 ? -11.779 -13.167 9.294 1.00 79.56 162 VAL A C 1
ATOM 1260 O O . VAL A 1 162 ? -11.314 -12.434 10.171 1.00 79.56 162 VAL A O 1
ATOM 1263 N N . SER A 1 163 ? -11.213 -14.339 8.991 1.00 79.25 163 SER A N 1
ATOM 1264 C CA . SER A 1 163 ? -9.984 -14.820 9.634 1.00 79.25 163 SER A CA 1
ATOM 1265 C C . SER A 1 163 ? -8.751 -14.034 9.164 1.00 79.25 163 SER A C 1
ATOM 1267 O O . SER A 1 163 ? -8.702 -13.565 8.029 1.00 79.25 163 SER A O 1
ATOM 1269 N N . GLU A 1 164 ? -7.717 -13.908 10.001 1.00 77.75 164 GLU A N 1
ATOM 1270 C CA . GLU A 1 164 ? -6.472 -13.217 9.610 1.00 77.75 164 GLU A CA 1
ATOM 1271 C C . GLU A 1 164 ? -5.788 -13.882 8.401 1.00 77.75 164 GLU A C 1
ATOM 1273 O O . GLU A 1 164 ? -5.279 -13.197 7.517 1.00 77.75 164 GLU A O 1
ATOM 1278 N N . SER A 1 165 ? -5.879 -15.211 8.283 1.00 77.56 165 SER A N 1
ATOM 1279 C CA . SER A 1 165 ? -5.363 -15.953 7.126 1.00 77.56 165 SER A CA 1
ATOM 1280 C C . SER A 1 165 ? -6.076 -15.620 5.814 1.00 77.56 165 SER A C 1
ATOM 1282 O O . SER A 1 165 ? -5.455 -15.633 4.747 1.00 77.56 165 SER A O 1
ATOM 1284 N N . ASP A 1 166 ? -7.372 -15.309 5.874 1.00 77.75 166 ASP A N 1
ATOM 1285 C CA . ASP A 1 166 ? -8.136 -14.907 4.694 1.00 77.75 166 ASP A CA 1
ATOM 1286 C C . ASP A 1 166 ? -7.803 -13.467 4.291 1.00 77.75 166 ASP A C 1
ATOM 1288 O O . ASP A 1 166 ? -7.718 -13.174 3.096 1.00 77.75 166 ASP A O 1
ATOM 1292 N N . ILE A 1 167 ? -7.526 -12.595 5.268 1.00 78.44 167 ILE A N 1
ATOM 1293 C CA . ILE A 1 167 ? -7.044 -11.225 5.040 1.00 78.44 167 ILE A CA 1
ATOM 1294 C C . ILE A 1 167 ? -5.697 -11.255 4.323 1.00 78.44 167 ILE A C 1
ATOM 1296 O O . ILE A 1 167 ? -5.552 -10.622 3.278 1.00 78.44 167 ILE A O 1
ATOM 1300 N N . ASP A 1 168 ? -4.743 -12.050 4.804 1.00 76.00 168 ASP A N 1
ATOM 1301 C CA . ASP A 1 168 ? -3.430 -12.186 4.164 1.00 76.00 168 ASP A CA 1
ATOM 1302 C C . ASP A 1 168 ? -3.539 -12.694 2.721 1.00 76.00 168 ASP A C 1
ATOM 1304 O O . ASP A 1 168 ? -2.830 -12.237 1.815 1.00 76.00 168 ASP A O 1
ATOM 1308 N N . ARG A 1 169 ? -4.455 -13.637 2.473 1.00 76.06 169 ARG A N 1
ATOM 1309 C CA . ARG A 1 169 ? -4.716 -14.155 1.126 1.00 76.06 169 ARG A CA 1
ATOM 1310 C C . ARG A 1 169 ? -5.366 -13.101 0.231 1.00 76.06 169 ARG A C 1
ATOM 1312 O O . ARG A 1 169 ? -5.000 -12.994 -0.943 1.00 76.06 169 ARG A O 1
ATOM 1319 N N . TYR A 1 170 ? -6.302 -12.326 0.769 1.00 77.69 170 TYR A N 1
ATOM 1320 C CA . TYR A 1 170 ? -6.965 -11.236 0.061 1.00 77.69 170 TYR A CA 1
ATOM 1321 C C . TYR A 1 170 ? -5.975 -10.124 -0.307 1.00 77.69 170 TYR A C 1
ATOM 1323 O O . TYR A 1 170 ? -5.904 -9.722 -1.469 1.00 77.69 170 TYR A O 1
ATOM 1331 N N . VAL A 1 171 ? -5.130 -9.699 0.634 1.00 77.06 171 VAL A N 1
ATOM 1332 C CA . VAL A 1 171 ? -4.078 -8.695 0.414 1.00 77.06 171 VAL A CA 1
ATOM 1333 C C . VAL A 1 171 ? -3.126 -9.116 -0.705 1.00 77.06 171 VAL A C 1
ATOM 1335 O O . VAL A 1 171 ? -2.825 -8.328 -1.606 1.00 77.06 171 VAL A O 1
ATOM 1338 N N . LYS A 1 172 ? -2.674 -10.376 -0.697 1.00 71.25 172 LYS A N 1
ATOM 1339 C CA . LYS A 1 172 ? -1.757 -10.888 -1.727 1.00 71.25 172 LYS A CA 1
ATOM 1340 C C . LYS A 1 172 ? -2.360 -10.807 -3.130 1.00 71.25 172 LYS A C 1
ATOM 1342 O O . LYS A 1 172 ? -1.647 -10.455 -4.074 1.00 71.25 172 LYS A O 1
ATOM 1347 N N . ASN A 1 173 ? -3.666 -11.034 -3.251 1.00 68.31 173 ASN A N 1
ATOM 1348 C CA . ASN A 1 173 ? -4.385 -11.032 -4.526 1.00 68.31 173 ASN A CA 1
ATOM 1349 C C . ASN A 1 173 ? -4.925 -9.656 -4.950 1.00 68.31 173 ASN A C 1
ATOM 1351 O O . ASN A 1 173 ? -5.273 -9.482 -6.115 1.00 68.31 173 ASN A O 1
ATOM 1355 N N . THR A 1 174 ? -4.965 -8.672 -4.050 1.00 67.38 174 THR A N 1
ATOM 1356 C CA . THR A 1 174 ? -5.527 -7.343 -4.336 1.00 67.38 174 THR A CA 1
ATOM 1357 C C . THR A 1 174 ? -4.512 -6.446 -5.048 1.00 67.38 174 THR A C 1
ATOM 1359 O O . THR A 1 174 ? -3.327 -6.428 -4.712 1.00 67.38 174 THR A O 1
ATOM 1362 N N . THR A 1 175 ? -4.948 -5.694 -6.056 1.00 63.12 175 THR A N 1
ATOM 1363 C CA . THR A 1 175 ? -4.168 -4.596 -6.650 1.00 63.12 175 THR A CA 1
ATOM 1364 C C . THR A 1 175 ? -4.298 -3.353 -5.778 1.00 63.12 175 THR A C 1
ATOM 1366 O O . THR A 1 175 ? -5.411 -2.893 -5.546 1.00 63.12 175 THR A O 1
ATOM 1369 N N . LEU A 1 176 ? -3.171 -2.827 -5.291 1.00 62.84 176 LEU A N 1
ATOM 1370 C CA . LEU A 1 176 ? -3.145 -1.618 -4.466 1.00 62.84 176 LEU A CA 1
ATOM 1371 C C . LEU A 1 176 ? -3.547 -0.407 -5.311 1.00 62.84 176 LEU A C 1
ATOM 1373 O O . LEU A 1 176 ? -2.922 -0.125 -6.334 1.00 62.84 176 LEU A O 1
ATOM 1377 N N . SER A 1 177 ? -4.587 0.295 -4.871 1.00 56.12 177 SER A N 1
ATOM 1378 C CA . SER A 1 177 ? -5.223 1.414 -5.576 1.00 56.12 177 SER A CA 1
ATOM 1379 C C . SER A 1 177 ? -4.282 2.601 -5.772 1.00 56.12 177 SER A C 1
ATOM 1381 O O . SER A 1 177 ? -4.341 3.269 -6.797 1.00 56.12 177 SER A O 1
ATOM 1383 N N . ASN A 1 178 ? -3.383 2.838 -4.813 1.00 50.47 178 ASN A N 1
ATOM 1384 C CA . ASN A 1 178 ? -2.448 3.970 -4.838 1.00 50.47 178 ASN A CA 1
ATOM 1385 C C . ASN A 1 178 ? -1.268 3.797 -5.813 1.00 50.47 178 ASN A C 1
ATOM 1387 O O . ASN A 1 178 ? -0.469 4.717 -5.977 1.00 50.47 178 ASN A O 1
ATOM 1391 N N . PHE A 1 179 ? -1.154 2.635 -6.463 1.00 41.84 179 PHE A N 1
ATOM 1392 C CA . PHE A 1 179 ? -0.096 2.322 -7.428 1.00 41.84 179 PHE A CA 1
ATOM 1393 C C . PHE A 1 179 ? -0.632 1.801 -8.773 1.00 41.84 179 PHE A C 1
ATOM 1395 O O . PHE A 1 179 ? 0.164 1.316 -9.583 1.00 41.84 179 PHE A O 1
ATOM 1402 N N . ALA A 1 180 ? -1.954 1.846 -8.979 1.00 36.25 180 ALA A N 1
ATOM 1403 C CA . ALA A 1 180 ? -2.638 1.391 -10.191 1.00 36.25 180 ALA A CA 1
ATOM 1404 C C . ALA A 1 180 ? -2.702 2.476 -11.275 1.00 36.25 180 ALA A C 1
ATOM 1406 O O . ALA A 1 180 ? -2.842 3.668 -10.921 1.00 36.25 180 ALA A O 1
#

Sequence (180 aa):
MNRNLIDIASIIILIAFLEIHFFQFTGTDYPLYGLLKLVITIQLIVPCWSVAFRVIDKVNCKAKDNVLIVNMGFNTLYSSENNKVDADFSTDNHLIANQLELEKALNEMLRISVKNKGLFTTAPLMAIKVDVNLLSEIEQKALVKVCISAGALDCIIVDSGVSESDIDRYVKNTTLSNFA